Protein AF-A0A1L9VE41-F1 (afdb_monomer_lite)

Radius of gyration: 23.31 Å; chains: 1; bounding box: 55×77×83 Å

Structure (mmCIF, N/CA/C/O backbone):
data_AF-A0A1L9VE41-F1
#
_entry.id   AF-A0A1L9VE41-F1
#
loop_
_atom_site.group_PDB
_atom_site.id
_atom_site.type_symbol
_atom_site.label_atom_id
_atom_site.label_alt_id
_atom_site.label_comp_id
_atom_site.label_asym_id
_atom_site.label_entity_id
_atom_site.label_seq_id
_atom_site.pdbx_PDB_ins_code
_atom_site.Cartn_x
_atom_site.Cartn_y
_atom_site.Cartn_z
_atom_site.occupancy
_atom_site.B_iso_or_equiv
_atom_site.auth_seq_id
_atom_site.auth_comp_id
_atom_site.auth_asym_id
_atom_site.auth_atom_id
_atom_site.pdbx_PDB_model_num
ATOM 1 N N . MET A 1 1 ? 32.960 -45.011 -57.187 1.00 37.66 1 MET A N 1
ATOM 2 C CA . MET A 1 1 ? 31.495 -44.805 -57.140 1.00 37.66 1 MET A CA 1
ATOM 3 C C . MET A 1 1 ? 30.976 -45.641 -55.976 1.00 37.66 1 MET A C 1
ATOM 5 O O . MET A 1 1 ? 30.863 -46.843 -56.120 1.00 37.66 1 MET A O 1
ATOM 9 N N . ALA A 1 2 ? 31.107 -45.149 -54.744 1.00 34.44 2 ALA A N 1
ATOM 10 C CA . ALA A 1 2 ? 30.144 -44.290 -54.039 1.00 34.44 2 ALA A CA 1
ATOM 11 C C . ALA A 1 2 ? 28.906 -45.083 -53.570 1.00 34.44 2 ALA A C 1
ATOM 13 O O . ALA A 1 2 ? 27.860 -45.054 -54.208 1.00 34.44 2 ALA A O 1
ATOM 14 N N . SER A 1 3 ? 29.069 -45.786 -52.445 1.00 27.97 3 SER A N 1
ATOM 15 C CA . SER A 1 3 ? 27.982 -46.338 -51.633 1.00 27.97 3 SER A CA 1
ATOM 16 C C . SER A 1 3 ? 27.599 -45.293 -50.587 1.00 27.97 3 SER A C 1
ATOM 18 O O . SER A 1 3 ? 28.416 -44.956 -49.733 1.00 27.97 3 SER A O 1
ATOM 20 N N . VAL A 1 4 ? 26.380 -44.763 -50.662 1.00 33.62 4 VAL A N 1
ATOM 21 C CA . VAL A 1 4 ? 25.829 -43.849 -49.655 1.00 33.62 4 VAL A CA 1
ATOM 22 C C . VAL A 1 4 ? 24.926 -44.663 -48.731 1.00 33.62 4 VAL A C 1
ATOM 24 O O . VAL A 1 4 ? 23.799 -44.996 -49.084 1.00 33.62 4 VAL A O 1
ATOM 27 N N . GLN A 1 5 ? 25.443 -45.002 -47.550 1.00 33.53 5 GLN A N 1
ATOM 28 C CA . GLN A 1 5 ? 24.644 -45.438 -46.406 1.00 33.53 5 GLN A CA 1
ATOM 29 C C . GLN A 1 5 ? 24.043 -44.191 -45.744 1.00 33.53 5 GLN A C 1
ATOM 31 O O . GLN A 1 5 ? 24.776 -43.293 -45.336 1.00 33.53 5 GLN A O 1
ATOM 36 N N . HIS A 1 6 ? 22.713 -44.118 -45.664 1.00 30.64 6 HIS A N 1
ATOM 37 C CA . HIS A 1 6 ? 22.022 -43.127 -44.839 1.00 30.64 6 HIS A CA 1
ATOM 38 C C . HIS A 1 6 ? 22.097 -43.558 -43.373 1.00 30.64 6 HIS A C 1
ATOM 40 O O . HIS A 1 6 ? 21.535 -44.583 -42.987 1.00 30.64 6 HIS A O 1
ATOM 46 N N . ALA A 1 7 ? 22.826 -42.775 -42.580 1.00 31.31 7 ALA A N 1
ATOM 47 C CA . ALA A 1 7 ? 22.864 -42.877 -41.132 1.00 31.31 7 ALA A CA 1
ATOM 48 C C . ALA A 1 7 ? 21.585 -42.281 -40.524 1.00 31.31 7 ALA A C 1
ATOM 50 O O . ALA A 1 7 ? 21.065 -41.267 -40.990 1.00 31.31 7 ALA A O 1
ATOM 51 N N . ALA A 1 8 ? 21.090 -42.950 -39.486 1.00 31.05 8 ALA A N 1
ATOM 52 C CA . ALA A 1 8 ? 19.934 -42.570 -38.695 1.00 31.05 8 ALA A CA 1
ATOM 53 C C . ALA A 1 8 ? 20.170 -41.244 -37.955 1.00 31.05 8 ALA A C 1
ATOM 55 O O . ALA A 1 8 ? 21.148 -41.118 -37.223 1.00 31.05 8 ALA A O 1
ATOM 56 N N . ASN A 1 9 ? 19.234 -40.301 -38.084 1.00 28.44 9 ASN A N 1
ATOM 57 C CA . ASN A 1 9 ? 19.101 -39.195 -37.143 1.00 28.44 9 ASN A CA 1
ATOM 58 C C . ASN A 1 9 ? 18.005 -39.544 -36.138 1.00 28.44 9 ASN A C 1
ATOM 60 O O . ASN A 1 9 ? 16.815 -39.509 -36.445 1.00 28.44 9 ASN A O 1
ATOM 64 N N . VAL A 1 10 ? 18.449 -39.897 -34.935 1.00 35.38 10 VAL A N 1
ATOM 65 C CA . VAL A 1 10 ? 17.663 -39.798 -33.709 1.00 35.38 10 VAL A CA 1
ATOM 66 C C . VAL A 1 10 ? 17.569 -38.311 -33.378 1.00 35.38 10 VAL A C 1
ATOM 68 O O . VAL A 1 10 ? 18.588 -37.665 -33.146 1.00 35.38 10 VAL A O 1
ATOM 71 N N . THR A 1 11 ? 16.362 -37.761 -33.374 1.00 33.56 11 THR A N 1
ATOM 72 C CA . THR A 1 11 ? 16.075 -36.489 -32.706 1.00 33.56 11 THR A CA 1
ATOM 73 C C . THR A 1 11 ? 15.013 -36.762 -31.662 1.00 33.56 11 THR A C 1
ATOM 75 O O . THR A 1 11 ? 13.852 -37.005 -31.997 1.00 33.56 11 THR A O 1
ATOM 78 N N . ASP A 1 12 ? 15.474 -36.782 -30.413 1.00 30.12 12 ASP A N 1
ATOM 79 C CA . ASP A 1 12 ? 14.673 -36.822 -29.201 1.00 30.12 12 ASP A CA 1
ATOM 80 C C . ASP A 1 12 ? 13.594 -35.740 -29.215 1.00 30.12 12 ASP A C 1
ATOM 82 O O . ASP A 1 12 ? 13.804 -34.599 -29.637 1.00 30.12 12 ASP A O 1
ATOM 86 N N . GLY A 1 13 ? 12.415 -36.141 -28.752 1.00 36.31 13 GLY A N 1
ATOM 87 C CA . GLY A 1 13 ? 11.259 -35.279 -28.631 1.00 36.31 13 GLY A CA 1
ATOM 88 C C . GLY A 1 13 ? 11.414 -34.273 -27.497 1.00 36.31 13 GLY A C 1
ATOM 89 O O . GLY A 1 13 ? 11.656 -34.637 -26.352 1.00 36.31 13 GLY A O 1
ATOM 90 N N . PHE A 1 14 ? 11.125 -33.016 -27.810 1.00 30.78 14 PHE A N 1
ATOM 91 C CA . PHE A 1 14 ? 10.591 -32.062 -26.849 1.00 30.78 14 PHE A CA 1
ATOM 92 C C . PHE A 1 14 ? 9.315 -31.475 -27.446 1.00 30.78 14 PHE A C 1
ATOM 94 O O . PHE A 1 14 ? 9.319 -30.420 -28.073 1.00 30.78 14 PHE A O 1
ATOM 101 N N . TYR A 1 15 ? 8.202 -32.189 -27.269 1.00 29.36 15 TYR A N 1
ATOM 102 C CA . TYR A 1 15 ? 6.891 -31.555 -27.330 1.00 29.36 15 TYR A CA 1
ATOM 103 C C . TYR A 1 15 ? 6.788 -30.635 -26.107 1.00 29.36 15 TYR A C 1
ATOM 105 O O . TYR A 1 15 ? 6.463 -31.084 -25.010 1.00 29.36 15 TYR A O 1
ATOM 113 N N . GLN A 1 16 ? 7.108 -29.351 -26.275 1.00 36.16 16 GLN A N 1
ATOM 114 C CA . GLN A 1 16 ? 6.667 -28.326 -25.335 1.00 36.16 16 GLN A CA 1
ATOM 115 C C . GLN A 1 16 ? 5.150 -28.213 -25.472 1.00 36.16 16 GLN A C 1
ATOM 117 O O . GLN A 1 16 ? 4.635 -27.727 -26.479 1.00 36.16 16 GLN A O 1
ATOM 122 N N . ALA A 1 17 ? 4.429 -28.714 -24.471 1.00 30.02 17 ALA A N 1
ATOM 123 C CA . ALA A 1 17 ? 3.019 -28.403 -24.323 1.00 30.02 17 ALA A CA 1
ATOM 124 C C . ALA A 1 17 ? 2.875 -26.879 -24.145 1.00 30.02 17 ALA A C 1
ATOM 126 O O . ALA A 1 17 ? 3.648 -26.287 -23.386 1.00 30.02 17 ALA A O 1
ATOM 127 N N . PRO A 1 18 ? 1.918 -26.225 -24.821 1.00 33.28 18 PRO A N 1
ATOM 128 C CA . PRO A 1 18 ? 1.647 -24.820 -24.573 1.00 33.28 18 PRO A CA 1
ATOM 129 C C . PRO A 1 18 ? 1.144 -24.679 -23.133 1.00 33.28 18 PRO A C 1
ATOM 131 O O . PRO A 1 18 ? 0.139 -25.287 -22.760 1.00 33.28 18 PRO A O 1
ATOM 134 N N . ILE A 1 19 ? 1.845 -23.887 -22.319 1.00 43.69 19 ILE A N 1
ATOM 135 C CA . ILE A 1 19 ? 1.382 -23.481 -20.989 1.00 43.69 19 ILE A CA 1
ATOM 136 C C . ILE A 1 19 ? 0.250 -22.467 -21.202 1.00 43.69 19 ILE A C 1
ATOM 138 O O . ILE A 1 19 ? 0.439 -21.266 -21.077 1.00 43.69 19 ILE A O 1
ATOM 142 N N . ASN A 1 20 ? -0.933 -22.955 -21.565 1.00 37.28 20 ASN A N 1
ATOM 143 C CA . ASN A 1 20 ? -2.181 -22.212 -21.421 1.00 37.28 20 ASN A CA 1
ATOM 144 C C . ASN A 1 20 ? -2.817 -22.624 -20.090 1.00 37.28 20 ASN A C 1
ATOM 146 O O . ASN A 1 20 ? -3.895 -23.214 -20.054 1.00 37.28 20 ASN A O 1
ATOM 150 N N . ALA A 1 21 ? -2.124 -22.343 -18.986 1.00 45.88 21 ALA A N 1
ATOM 151 C CA . ALA A 1 21 ? -2.810 -22.164 -17.717 1.00 45.88 21 ALA A CA 1
ATOM 152 C C . ALA A 1 21 ? -3.466 -20.783 -17.804 1.00 45.88 21 ALA A C 1
ATOM 154 O O . ALA A 1 21 ? -2.767 -19.780 -17.944 1.00 45.88 21 ALA A O 1
ATOM 155 N N . SER A 1 22 ? -4.797 -20.716 -17.814 1.00 43.97 22 SER A N 1
ATOM 156 C CA . SER A 1 22 ? -5.488 -19.440 -17.650 1.00 43.97 22 SER A CA 1
ATOM 157 C C . SER A 1 22 ? -5.078 -18.879 -16.290 1.00 43.97 22 SER A C 1
ATOM 159 O O . SER A 1 22 ? -5.523 -19.393 -15.266 1.00 43.97 22 SER A O 1
ATOM 161 N N . VAL A 1 23 ? -4.186 -17.890 -16.278 1.00 57.47 23 VAL A N 1
ATOM 162 C CA . VAL A 1 23 ? -3.751 -17.222 -15.050 1.00 57.47 23 VAL A CA 1
ATOM 163 C C . VAL A 1 23 ? -5.000 -16.644 -14.390 1.00 57.47 23 VAL A C 1
ATOM 165 O O . VAL A 1 23 ? -5.717 -15.857 -15.013 1.00 57.47 23 VAL A O 1
ATOM 168 N N . LYS A 1 24 ? -5.311 -17.078 -13.162 1.00 69.38 24 LYS A N 1
ATOM 169 C CA . LYS A 1 24 ? -6.420 -16.515 -12.390 1.00 69.38 24 LYS A CA 1
ATOM 170 C C . LYS A 1 24 ? -6.171 -15.015 -12.242 1.00 69.38 24 LYS A C 1
ATOM 172 O O . LYS A 1 24 ? -5.109 -14.613 -11.771 1.00 69.38 24 LYS A O 1
ATOM 177 N N . GLN A 1 25 ? -7.150 -14.193 -12.618 1.00 84.88 25 GLN A N 1
ATOM 178 C CA . GLN A 1 25 ? -7.078 -12.766 -12.329 1.00 84.88 25 GLN A CA 1
ATOM 179 C C . GLN A 1 25 ? -7.184 -12.579 -10.814 1.00 84.88 25 GLN A C 1
ATOM 181 O O . GLN A 1 25 ? -8.236 -12.817 -10.219 1.00 84.88 25 GLN A O 1
ATOM 186 N N . VAL A 1 26 ? -6.068 -12.210 -10.195 1.00 93.00 26 VAL A N 1
ATOM 187 C CA . VAL A 1 26 ? -5.959 -12.021 -8.750 1.00 93.00 26 VAL A CA 1
ATOM 188 C C . VAL A 1 26 ? -6.734 -10.771 -8.356 1.00 93.00 26 VAL A C 1
ATOM 190 O O . VAL A 1 26 ? -6.557 -9.717 -8.952 1.00 93.00 26 VAL A O 1
ATOM 193 N N . GLN A 1 27 ? -7.578 -10.870 -7.335 1.00 95.31 27 GLN A N 1
ATOM 194 C CA . GLN A 1 27 ? -8.271 -9.723 -6.753 1.00 95.31 27 GLN A CA 1
ATOM 195 C C . GLN A 1 27 ? -7.676 -9.396 -5.386 1.00 95.31 27 GLN A C 1
ATOM 197 O O . GLN A 1 27 ? -7.134 -10.272 -4.712 1.00 95.31 27 GLN A O 1
ATOM 202 N N . ILE A 1 28 ? -7.830 -8.156 -4.911 1.00 97.19 28 ILE A N 1
ATOM 203 C CA . ILE A 1 28 ? -7.330 -7.777 -3.578 1.00 97.19 28 ILE A CA 1
ATOM 204 C C . ILE A 1 28 ? -7.877 -8.691 -2.475 1.00 97.19 28 ILE A C 1
ATOM 206 O O . ILE A 1 28 ? -7.139 -9.053 -1.561 1.00 97.19 28 ILE A O 1
ATOM 210 N N . SER A 1 29 ? -9.135 -9.126 -2.570 1.00 96.00 29 SER A N 1
ATOM 211 C CA . SER A 1 29 ? -9.723 -10.058 -1.602 1.00 96.00 29 SER A CA 1
ATOM 212 C C . SER A 1 29 ? -8.958 -11.381 -1.496 1.00 96.00 29 SER A C 1
ATOM 214 O O . SER A 1 29 ? -8.892 -11.949 -0.408 1.00 96.00 29 SER A O 1
ATOM 216 N N . ASP A 1 30 ? -8.339 -11.854 -2.585 1.00 95.38 30 ASP A N 1
ATOM 217 C CA . ASP A 1 30 ? -7.495 -13.056 -2.563 1.00 95.38 30 ASP A CA 1
ATOM 218 C C . ASP A 1 30 ? -6.176 -12.824 -1.797 1.00 95.38 30 ASP A C 1
ATOM 220 O O . ASP A 1 30 ? -5.561 -13.766 -1.288 1.00 95.38 30 ASP A O 1
ATOM 224 N N . LEU A 1 31 ? -5.740 -11.563 -1.700 1.00 97.75 31 LEU A N 1
ATOM 225 C CA . LEU A 1 31 ? -4.477 -11.151 -1.087 1.00 97.75 31 LEU A CA 1
ATOM 226 C C . LEU A 1 31 ? -4.588 -10.865 0.409 1.00 97.75 31 LEU A C 1
ATOM 228 O O . LEU A 1 31 ? -3.563 -10.777 1.081 1.00 97.75 31 LEU A O 1
ATOM 232 N N . LEU A 1 32 ? -5.807 -10.747 0.942 1.00 97.81 32 LEU A N 1
ATOM 233 C CA . LEU A 1 32 ? -6.042 -10.498 2.368 1.00 97.81 32 LEU A CA 1
ATOM 234 C C . LEU A 1 32 ? -5.766 -11.726 3.243 1.00 97.81 32 LEU A C 1
ATOM 236 O O . LEU A 1 32 ? -5.575 -11.581 4.447 1.00 97.81 32 LEU A O 1
ATOM 240 N N . ALA A 1 33 ? -5.734 -12.926 2.655 1.00 96.56 33 ALA A N 1
ATOM 241 C CA . ALA A 1 33 ? -5.414 -14.161 3.363 1.00 96.56 33 ALA A CA 1
ATOM 242 C C . ALA A 1 33 ? -3.898 -14.301 3.589 1.00 96.56 33 ALA A C 1
ATOM 244 O O . ALA A 1 33 ? -3.220 -15.108 2.938 1.00 96.56 33 ALA A O 1
ATOM 245 N N . LEU A 1 34 ? -3.346 -13.479 4.485 1.00 95.81 34 LEU A N 1
ATOM 246 C CA . LEU A 1 34 ? -1.913 -13.463 4.760 1.00 95.81 34 LEU A CA 1
ATOM 247 C C . LEU A 1 34 ? -1.474 -14.809 5.339 1.00 95.81 34 LEU A C 1
ATOM 249 O O . LEU A 1 34 ? -2.147 -15.408 6.177 1.00 95.81 34 LEU A O 1
ATOM 253 N N . ARG A 1 35 ? -0.334 -15.318 4.852 1.00 90.00 35 ARG A N 1
ATOM 254 C CA . ARG A 1 35 ? 0.179 -16.661 5.192 1.00 90.00 35 ARG A CA 1
ATOM 255 C C . ARG A 1 35 ? -0.836 -17.794 4.941 1.00 90.00 35 ARG A C 1
ATOM 257 O O . ARG A 1 35 ? -0.745 -18.848 5.560 1.00 90.00 35 ARG A O 1
ATOM 264 N N . GLY A 1 36 ? -1.801 -17.584 4.039 1.00 91.38 36 GLY A N 1
ATOM 265 C CA . GLY A 1 36 ? -2.848 -18.557 3.716 1.00 91.38 36 GLY A CA 1
ATOM 266 C C . GLY A 1 36 ? -4.000 -18.615 4.726 1.00 91.38 36 GLY A C 1
ATOM 267 O O . GLY A 1 36 ? -4.861 -19.484 4.602 1.00 91.38 36 GLY A O 1
ATOM 268 N N . ILE A 1 37 ? -4.049 -17.711 5.710 1.00 95.19 37 ILE A N 1
ATOM 269 C CA . ILE A 1 37 ? -5.136 -17.635 6.693 1.00 95.19 37 ILE A CA 1
ATOM 270 C C . ILE A 1 37 ? -6.035 -16.451 6.324 1.00 95.19 37 ILE A C 1
ATOM 272 O O . ILE A 1 37 ? -5.551 -15.328 6.302 1.00 95.19 37 ILE A O 1
ATOM 276 N N . PRO A 1 38 ? -7.329 -16.649 6.022 1.00 95.38 38 PRO A N 1
ATOM 277 C CA . PRO A 1 38 ? -8.210 -15.544 5.655 1.00 95.38 38 PRO A CA 1
ATOM 278 C C . PRO A 1 38 ? -8.513 -14.624 6.851 1.00 95.38 38 PRO A C 1
ATOM 280 O O . PRO A 1 38 ? -8.518 -15.092 8.000 1.00 95.38 38 PRO A O 1
ATOM 283 N N . PRO A 1 39 ? -8.828 -13.335 6.602 1.00 96.06 39 PRO A N 1
ATOM 284 C CA . PRO A 1 39 ? -9.375 -12.465 7.637 1.00 96.06 39 PRO A CA 1
ATOM 285 C C . PRO A 1 39 ? -10.696 -13.041 8.182 1.00 96.06 39 PRO A C 1
ATOM 287 O O . PRO A 1 39 ? -11.349 -13.856 7.518 1.00 96.06 39 PRO A O 1
ATOM 290 N N . PRO A 1 40 ? -11.119 -12.642 9.394 1.00 94.88 40 PRO A N 1
ATOM 291 C CA . PRO A 1 40 ? -12.456 -12.959 9.876 1.00 94.88 40 PRO A CA 1
ATOM 292 C C . PRO A 1 40 ? -13.522 -12.399 8.917 1.00 94.88 40 PRO A C 1
ATOM 294 O O . PRO A 1 40 ? -13.267 -11.416 8.216 1.00 94.88 40 PRO A O 1
ATOM 297 N N . PRO A 1 41 ? -14.721 -13.006 8.876 1.00 93.88 41 PRO A N 1
ATOM 298 C CA . PRO A 1 41 ? -15.826 -12.452 8.104 1.00 93.88 41 PRO A CA 1
ATOM 299 C C . PRO A 1 41 ? -16.167 -11.030 8.587 1.00 93.88 41 PRO A C 1
ATOM 301 O O . PRO A 1 41 ? -15.876 -10.696 9.741 1.00 93.88 41 PRO A O 1
ATOM 304 N N . PRO A 1 42 ? -16.811 -10.203 7.741 1.00 92.81 42 PRO A N 1
ATOM 305 C CA . PRO A 1 42 ? -17.234 -8.860 8.122 1.00 92.81 42 PRO A CA 1
ATOM 306 C C . PRO A 1 42 ? -18.006 -8.865 9.443 1.00 92.81 42 PRO A C 1
ATOM 308 O O . PRO A 1 42 ? -18.940 -9.649 9.634 1.00 92.81 42 PRO A O 1
ATOM 311 N N . HIS A 1 43 ? -17.601 -7.991 10.361 1.00 94.00 43 HIS A N 1
ATOM 312 C CA . HIS A 1 43 ? -18.224 -7.906 11.675 1.00 94.00 43 HIS A CA 1
ATOM 313 C C . HIS A 1 43 ? -19.599 -7.238 11.565 1.00 94.00 43 HIS A C 1
ATOM 315 O O . HIS A 1 43 ? -19.760 -6.306 10.770 1.00 94.00 43 HIS A O 1
ATOM 321 N N . PRO A 1 44 ? -20.599 -7.695 12.341 1.00 93.62 44 PRO A N 1
ATOM 322 C CA . PRO A 1 44 ? -21.932 -7.116 12.300 1.00 93.62 44 PRO A CA 1
ATOM 323 C C . PRO A 1 44 ? -21.904 -5.664 12.784 1.00 93.62 44 PRO A C 1
ATOM 325 O O . PRO A 1 44 ? -21.283 -5.344 13.797 1.00 93.62 44 PRO A O 1
ATOM 328 N N . VAL A 1 45 ? -22.630 -4.792 12.086 1.00 95.88 45 VAL A N 1
ATOM 329 C CA . VAL A 1 45 ? -22.801 -3.395 12.495 1.00 95.88 45 VAL A CA 1
ATOM 330 C C . VAL A 1 45 ? -23.725 -3.339 13.710 1.00 95.88 45 VAL A C 1
ATOM 332 O O . VAL A 1 45 ? -24.943 -3.483 13.596 1.00 95.88 45 VAL A O 1
ATOM 335 N N . THR A 1 46 ? -23.139 -3.130 14.886 1.00 93.19 46 THR A N 1
ATOM 336 C CA . THR A 1 46 ? -23.855 -2.968 16.156 1.00 93.19 46 THR A CA 1
ATOM 337 C C . THR A 1 46 ? -23.493 -1.646 16.823 1.00 93.19 46 THR A C 1
ATOM 339 O O . THR A 1 46 ? -22.561 -0.957 16.413 1.00 93.19 46 THR A O 1
ATOM 342 N N . ALA A 1 47 ? -24.224 -1.284 17.881 1.00 93.50 47 ALA A N 1
ATOM 343 C CA . ALA A 1 47 ? -23.828 -0.165 18.726 1.00 93.50 47 ALA A CA 1
ATOM 344 C C . ALA A 1 47 ? -22.417 -0.404 19.287 1.00 93.50 47 ALA A C 1
ATOM 346 O O . ALA A 1 47 ? -22.105 -1.507 19.742 1.00 93.50 47 ALA A O 1
ATOM 347 N N . LEU A 1 48 ? -21.575 0.628 19.237 1.00 95.44 48 LEU A N 1
ATOM 348 C CA . LEU A 1 48 ? -20.216 0.552 19.760 1.00 95.44 48 LEU A CA 1
ATOM 349 C C . LEU A 1 48 ? -20.245 0.504 21.297 1.00 95.44 48 LEU A C 1
ATOM 351 O O . LEU A 1 48 ? -21.078 1.180 21.911 1.00 95.44 48 LEU A O 1
ATOM 355 N N . PRO A 1 49 ? -19.334 -0.252 21.932 1.00 94.88 49 PRO A N 1
ATOM 356 C CA . PRO A 1 49 ? -19.133 -0.186 23.373 1.00 94.88 49 PRO A CA 1
ATOM 357 C C . PRO A 1 49 ? -18.821 1.247 23.854 1.00 94.88 49 PRO A C 1
ATOM 359 O O . PRO A 1 49 ? -18.268 2.046 23.092 1.00 94.88 49 PRO A O 1
ATOM 362 N N . PRO A 1 50 ? -19.123 1.591 25.120 1.00 95.69 50 PRO A N 1
ATOM 363 C CA . PRO A 1 50 ? -18.752 2.888 25.688 1.00 95.69 50 PRO A CA 1
ATOM 364 C C . PRO A 1 50 ? -17.242 3.154 25.568 1.00 95.69 50 PRO A C 1
ATOM 366 O O . PRO A 1 50 ? -16.446 2.272 25.872 1.00 95.69 50 PRO A O 1
ATOM 369 N N . GLY A 1 51 ? -16.849 4.355 25.133 1.00 96.00 51 GLY A N 1
ATOM 370 C CA . GLY A 1 51 ? -15.440 4.748 24.955 1.00 96.00 51 GLY A CA 1
ATOM 371 C C . GLY A 1 51 ? -14.774 4.239 23.668 1.00 96.00 51 GLY A C 1
ATOM 372 O O . GLY A 1 51 ? -13.692 4.695 23.302 1.00 96.00 51 GLY A O 1
ATOM 373 N N . ARG A 1 52 ? -15.417 3.314 22.939 1.00 97.19 52 ARG A N 1
ATOM 374 C CA . ARG A 1 52 ? -14.831 2.714 21.733 1.00 97.19 52 ARG A CA 1
ATOM 375 C C . ARG A 1 52 ? -14.706 3.712 20.583 1.00 97.19 52 ARG A C 1
ATOM 377 O O . ARG A 1 52 ? -13.808 3.577 19.761 1.00 97.19 52 ARG A O 1
ATOM 384 N N . LEU A 1 53 ? -15.574 4.721 20.515 1.00 97.62 53 LEU A N 1
ATOM 385 C CA . LEU A 1 53 ? -15.477 5.766 19.493 1.00 97.62 53 LEU A CA 1
ATOM 386 C C . LEU A 1 53 ? -14.141 6.513 19.609 1.00 97.62 53 LEU A C 1
ATOM 388 O O . LEU A 1 53 ? -13.429 6.656 18.618 1.00 97.62 53 LEU A O 1
ATOM 392 N N . GLU A 1 54 ? -13.788 6.942 20.819 1.00 98.12 54 GLU A N 1
ATOM 393 C CA . GLU A 1 54 ? -12.548 7.653 21.121 1.00 98.12 54 GLU A CA 1
ATOM 394 C C . GLU A 1 54 ? -11.318 6.773 20.863 1.00 98.12 54 GLU A C 1
ATOM 396 O O . GLU A 1 54 ? -10.335 7.246 20.291 1.00 98.12 54 GLU A O 1
ATOM 401 N N . GLU A 1 55 ? -11.384 5.483 21.210 1.00 98.06 55 GLU A N 1
ATOM 402 C CA . GLU A 1 55 ? -10.323 4.513 20.905 1.00 98.06 55 GLU A CA 1
ATOM 403 C C . GLU A 1 55 ? -10.100 4.365 19.395 1.00 98.06 55 GLU A C 1
ATOM 405 O O . GLU A 1 55 ? -8.959 4.411 18.936 1.00 98.06 55 GLU A O 1
ATOM 410 N N . ILE A 1 56 ? -11.172 4.244 18.603 1.00 98.50 56 ILE A N 1
ATOM 411 C CA . ILE A 1 56 ? -11.068 4.132 17.141 1.00 98.50 56 ILE A CA 1
ATOM 412 C C . ILE A 1 56 ? -10.446 5.401 16.551 1.00 98.50 56 ILE A C 1
ATOM 414 O O . ILE A 1 56 ? -9.541 5.307 15.721 1.00 98.50 56 ILE A O 1
ATOM 418 N N . GLN A 1 57 ? -10.885 6.584 16.994 1.00 98.38 57 GLN A N 1
ATOM 419 C CA . GLN A 1 57 ? -10.298 7.852 16.551 1.00 98.38 57 GLN A CA 1
ATOM 420 C C . GLN A 1 57 ? -8.806 7.923 16.885 1.00 98.38 57 GLN A C 1
ATOM 422 O O . GLN A 1 57 ? -8.003 8.282 16.024 1.00 98.38 57 GLN A O 1
ATOM 427 N N . ALA A 1 58 ? -8.429 7.544 18.109 1.00 98.25 58 ALA A N 1
ATOM 428 C CA . ALA A 1 58 ? -7.042 7.547 18.554 1.00 98.25 58 ALA A CA 1
ATOM 429 C C . ALA A 1 58 ? -6.181 6.579 17.731 1.00 98.25 58 ALA A C 1
ATOM 431 O O . ALA A 1 58 ? -5.130 6.972 17.230 1.00 98.25 58 ALA A O 1
ATOM 432 N N . VAL A 1 59 ? -6.637 5.340 17.534 1.00 98.19 59 VAL A N 1
ATOM 433 C CA . VAL A 1 59 ? -5.924 4.333 16.735 1.00 98.19 59 VAL A CA 1
ATOM 434 C C . VAL A 1 59 ? -5.772 4.795 15.285 1.00 98.19 59 VAL A C 1
ATOM 436 O O . VAL A 1 59 ? -4.670 4.744 14.735 1.00 98.19 59 VAL A O 1
ATOM 439 N N . PHE A 1 60 ? -6.842 5.302 14.669 1.00 98.69 60 PHE A N 1
ATOM 440 C CA . PHE A 1 60 ? -6.791 5.812 13.303 1.00 98.69 60 PHE A CA 1
ATOM 441 C C . PHE A 1 60 ? -5.806 6.982 13.165 1.00 98.69 60 PHE A C 1
ATOM 443 O O . PHE A 1 60 ? -4.888 6.901 12.351 1.00 98.69 60 PHE A O 1
ATOM 450 N N . LEU A 1 61 ? -5.947 8.035 13.976 1.00 98.38 61 LEU A N 1
ATOM 451 C CA . LEU A 1 61 ? -5.140 9.256 13.857 1.00 98.38 61 LEU A CA 1
ATOM 452 C C . LEU A 1 61 ? -3.679 9.066 14.276 1.00 98.38 61 LEU A C 1
ATOM 454 O O . LEU A 1 61 ? -2.801 9.709 13.705 1.00 98.38 61 LEU A O 1
ATOM 458 N N . ALA A 1 62 ? -3.407 8.216 15.268 1.00 97.88 62 ALA A N 1
ATOM 459 C CA . ALA A 1 62 ? -2.053 8.021 15.785 1.00 97.88 62 ALA A CA 1
ATOM 460 C C . ALA A 1 62 ? -1.269 6.938 15.032 1.00 97.88 62 ALA A C 1
ATOM 462 O O . ALA A 1 62 ? -0.043 7.011 14.977 1.00 97.88 62 ALA A O 1
ATOM 463 N N . THR A 1 63 ? -1.954 5.937 14.468 1.00 97.12 63 THR A N 1
ATOM 464 C CA . THR A 1 63 ? -1.297 4.752 13.891 1.00 97.12 63 THR A CA 1
ATOM 465 C C . THR A 1 63 ? -1.496 4.658 12.388 1.00 97.12 63 THR A C 1
ATOM 467 O O . THR A 1 63 ? -0.518 4.638 11.641 1.00 97.12 63 THR A O 1
ATOM 470 N N . TYR A 1 64 ? -2.746 4.592 11.924 1.00 98.56 64 TYR A N 1
ATOM 471 C CA . TYR A 1 64 ? -3.018 4.235 10.532 1.00 98.56 64 TYR A CA 1
ATOM 472 C C . TYR A 1 64 ? -2.930 5.424 9.582 1.00 98.56 64 TYR A C 1
ATOM 474 O O . TYR A 1 64 ? -2.209 5.329 8.595 1.00 98.56 64 TYR A O 1
ATOM 482 N N . ALA A 1 65 ? -3.585 6.547 9.875 1.00 98.62 65 ALA A N 1
ATOM 483 C CA . ALA A 1 65 ? -3.585 7.708 8.987 1.00 98.62 65 ALA A CA 1
ATOM 484 C C . ALA A 1 65 ? -2.162 8.209 8.662 1.00 98.62 65 ALA A C 1
ATOM 486 O O . ALA A 1 65 ? -1.848 8.302 7.477 1.00 98.62 65 ALA A O 1
ATOM 487 N N . PRO A 1 66 ? -1.249 8.407 9.641 1.00 98.56 66 PRO A N 1
ATOM 488 C CA . PRO A 1 66 ? 0.112 8.860 9.342 1.00 98.56 66 PRO A CA 1
ATOM 489 C C . PRO A 1 66 ? 0.942 7.827 8.572 1.00 98.56 66 PRO A C 1
ATOM 491 O O . PRO A 1 66 ? 1.806 8.181 7.770 1.00 98.56 66 PRO A O 1
ATOM 494 N N . ALA A 1 67 ? 0.709 6.535 8.822 1.00 98.44 67 ALA A N 1
ATOM 495 C CA . ALA A 1 67 ? 1.399 5.464 8.115 1.00 98.44 67 ALA A CA 1
ATOM 496 C C . ALA A 1 67 ? 0.925 5.349 6.660 1.00 98.44 67 ALA A C 1
ATOM 498 O O . ALA A 1 67 ? 1.757 5.183 5.770 1.00 98.44 67 ALA A O 1
ATOM 499 N N . ILE A 1 68 ? -0.382 5.483 6.414 1.00 98.75 68 ILE A N 1
ATOM 500 C CA . ILE A 1 68 ? -0.963 5.512 5.067 1.00 98.75 68 ILE A CA 1
ATOM 501 C C . ILE A 1 68 ? -0.452 6.743 4.315 1.00 98.75 68 ILE A C 1
ATOM 503 O O . ILE A 1 68 ? 0.050 6.601 3.203 1.00 98.75 68 ILE A O 1
ATOM 507 N N . ASP A 1 69 ? -0.495 7.921 4.935 1.00 98.44 69 ASP A N 1
ATOM 508 C CA . ASP A 1 69 ? -0.009 9.170 4.346 1.00 98.44 69 ASP A CA 1
ATOM 509 C C . ASP A 1 69 ? 1.469 9.079 3.948 1.00 98.44 69 ASP A C 1
ATOM 511 O O . ASP A 1 69 ? 1.849 9.431 2.830 1.00 98.44 69 ASP A O 1
ATOM 515 N N . ARG A 1 70 ? 2.315 8.503 4.813 1.00 97.56 70 ARG A N 1
ATOM 516 C CA . ARG A 1 70 ? 3.727 8.255 4.487 1.00 97.56 70 ARG A CA 1
ATOM 517 C C . ARG A 1 70 ? 3.904 7.218 3.377 1.00 97.56 70 ARG A C 1
ATOM 519 O O . ARG A 1 70 ? 4.862 7.318 2.615 1.00 97.56 70 ARG A O 1
ATOM 526 N N . PHE A 1 71 ? 3.052 6.196 3.308 1.00 98.38 71 PHE A N 1
ATOM 527 C CA . PHE A 1 71 ? 3.153 5.145 2.291 1.00 98.38 71 PHE A CA 1
ATOM 528 C C . PHE A 1 71 ? 2.735 5.652 0.908 1.00 98.38 71 PHE A C 1
ATOM 530 O O . PHE A 1 71 ? 3.434 5.418 -0.073 1.00 98.38 71 PHE A O 1
ATOM 537 N N . PHE A 1 72 ? 1.631 6.395 0.842 1.00 97.81 72 PHE A N 1
ATOM 538 C CA . PHE A 1 72 ? 1.076 6.956 -0.391 1.00 97.81 72 PHE A CA 1
ATOM 539 C C . PHE A 1 72 ? 1.572 8.373 -0.697 1.00 97.81 72 PHE A C 1
ATOM 541 O O . PHE A 1 72 ? 1.138 8.963 -1.682 1.00 97.81 72 PHE A O 1
ATOM 548 N N . GLU A 1 73 ? 2.468 8.927 0.121 1.00 96.69 73 GLU A N 1
ATOM 549 C CA . GLU A 1 73 ? 3.070 10.264 -0.003 1.00 96.69 73 GLU A CA 1
ATOM 550 C C . GLU A 1 73 ? 2.051 11.406 -0.163 1.00 96.69 73 GLU A C 1
ATOM 552 O O . GLU A 1 73 ? 2.240 12.332 -0.955 1.00 96.69 73 GLU A O 1
ATOM 557 N N . THR A 1 74 ? 0.942 11.318 0.561 1.00 95.12 74 THR A N 1
ATOM 558 C CA . THR A 1 74 ? -0.179 12.271 0.559 1.00 95.12 74 THR A CA 1
ATOM 559 C C . THR A 1 74 ? -0.504 12.643 2.006 1.00 95.12 74 THR A C 1
ATOM 561 O O . THR A 1 74 ? -0.258 11.813 2.865 1.00 95.12 74 THR A O 1
ATOM 564 N N . PRO A 1 75 ? -1.015 13.845 2.316 1.00 96.12 75 PRO A N 1
ATOM 565 C CA . PRO A 1 75 ? -1.494 14.195 3.660 1.00 96.12 75 PRO A CA 1
ATOM 566 C C . PRO A 1 75 ? -3.001 13.929 3.866 1.00 96.12 75 PRO A C 1
ATOM 568 O O . PRO A 1 75 ? -3.585 14.315 4.882 1.00 96.12 75 PRO A O 1
ATOM 571 N N . TRP A 1 76 ? -3.682 13.350 2.869 1.00 97.12 76 TRP A N 1
ATOM 572 C CA . TRP A 1 76 ? -5.145 13.311 2.838 1.00 97.12 76 TRP A CA 1
ATOM 573 C C . TRP A 1 76 ? -5.768 12.529 4.003 1.00 97.12 76 TRP A C 1
ATOM 575 O O . TRP A 1 76 ? -6.831 12.913 4.503 1.00 97.12 76 TRP A O 1
ATOM 585 N N . PHE A 1 77 ? -5.140 11.441 4.458 1.00 98.44 77 PHE A N 1
ATOM 586 C CA . PHE A 1 77 ? -5.742 10.584 5.473 1.00 98.44 77 PHE A CA 1
ATOM 587 C C . PHE A 1 77 ? -5.712 11.232 6.856 1.00 98.44 77 PHE A C 1
ATOM 589 O O . PHE A 1 77 ? -6.718 11.175 7.568 1.00 98.44 77 PHE A O 1
ATOM 596 N N . GLN A 1 78 ? -4.612 11.889 7.231 1.00 97.94 78 GLN A N 1
ATOM 597 C CA . GLN A 1 78 ? -4.539 12.620 8.494 1.00 97.94 78 GLN A CA 1
ATOM 598 C C . GLN A 1 78 ? -5.444 13.854 8.498 1.00 97.94 78 GLN A C 1
ATOM 600 O O . GLN A 1 78 ? -6.070 14.144 9.518 1.00 97.94 78 GLN A O 1
ATOM 605 N N . GLU A 1 79 ? -5.528 14.580 7.382 1.00 96.88 79 GLU A N 1
ATOM 606 C CA . GLU A 1 79 ? -6.241 15.859 7.344 1.00 96.88 79 GLU A CA 1
ATOM 607 C C . GLU A 1 79 ? -7.751 15.717 7.124 1.00 96.88 79 GLU A C 1
ATOM 609 O O . GLU A 1 79 ? -8.529 16.506 7.665 1.00 96.88 79 GLU A O 1
ATOM 614 N N . LYS A 1 80 ? -8.184 14.745 6.310 1.00 96.25 80 LYS A N 1
ATOM 615 C CA . LYS A 1 80 ? -9.546 14.737 5.747 1.00 96.25 80 LYS A CA 1
ATOM 616 C C . LYS A 1 80 ? -10.290 13.413 5.888 1.00 96.25 80 LYS A C 1
ATOM 618 O O . LYS A 1 80 ? -11.513 13.417 5.784 1.00 96.25 80 LYS A O 1
ATOM 623 N N . ALA A 1 81 ? -9.621 12.285 6.141 1.00 97.44 81 ALA A N 1
ATOM 624 C CA . ALA A 1 81 ? -10.298 10.984 6.116 1.00 97.44 81 ALA A CA 1
ATOM 625 C C . ALA A 1 81 ? -11.087 10.642 7.391 1.00 97.44 81 ALA A C 1
ATOM 627 O O . ALA A 1 81 ? -12.022 9.845 7.312 1.00 97.44 81 ALA A O 1
ATOM 628 N N . LEU A 1 82 ? -10.782 11.244 8.550 1.00 98.25 82 LEU A N 1
ATOM 629 C CA . LEU A 1 82 ? -11.439 10.884 9.816 1.00 98.25 82 LEU A CA 1
ATOM 630 C C . LEU A 1 82 ? -12.982 10.961 9.759 1.00 98.25 82 LEU A C 1
ATOM 632 O O . LEU A 1 82 ? -13.621 9.977 10.135 1.00 98.25 82 LEU A O 1
ATOM 636 N N . PRO A 1 83 ? -13.617 12.047 9.266 1.00 97.44 83 PRO A N 1
ATOM 637 C CA . PRO A 1 83 ? -15.075 12.098 9.147 1.00 97.44 83 PRO A CA 1
ATOM 638 C C . PRO A 1 83 ? -15.648 10.976 8.270 1.00 97.44 83 PRO A C 1
ATOM 640 O O . PRO A 1 83 ? -16.743 10.487 8.537 1.00 97.44 83 PRO A O 1
ATOM 643 N N . HIS A 1 84 ? -14.903 10.536 7.252 1.00 97.19 84 HIS A N 1
ATOM 644 C CA . HIS A 1 84 ? -15.308 9.446 6.364 1.00 97.19 84 HIS A CA 1
ATOM 645 C C . HIS A 1 84 ? -15.185 8.072 7.030 1.00 97.19 84 HIS A C 1
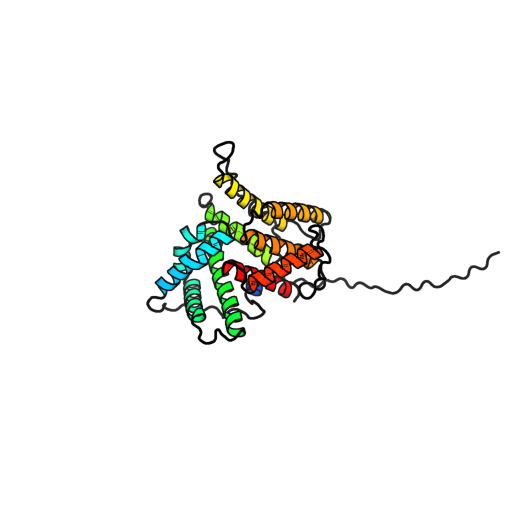ATOM 647 O O . HIS A 1 84 ? -16.051 7.227 6.816 1.00 97.19 84 HIS A O 1
ATOM 653 N N . VAL A 1 85 ? -14.174 7.866 7.883 1.00 97.69 85 VAL A N 1
ATOM 654 C CA . VAL A 1 85 ? -14.086 6.671 8.741 1.00 97.69 85 VAL A CA 1
ATOM 655 C C . VAL A 1 85 ? -15.286 6.631 9.687 1.00 97.69 85 VAL A C 1
ATOM 657 O O . VAL A 1 85 ? -15.997 5.632 9.732 1.00 97.69 85 VAL A O 1
ATOM 660 N N . MET A 1 86 ? -15.567 7.738 10.383 1.00 97.25 86 MET A N 1
ATOM 661 C CA . MET A 1 86 ? -16.661 7.817 11.361 1.00 97.25 86 MET A CA 1
ATOM 662 C C . MET A 1 86 ? -18.049 7.636 10.729 1.00 97.25 86 MET A C 1
ATOM 664 O O . MET A 1 86 ? -18.964 7.137 11.380 1.00 97.25 86 MET A O 1
ATOM 668 N N . ALA A 1 87 ? -18.217 8.031 9.464 1.00 96.50 87 ALA A N 1
ATOM 669 C CA . ALA A 1 87 ? -19.463 7.852 8.723 1.00 96.50 87 ALA A CA 1
ATOM 670 C C . ALA A 1 87 ? -19.645 6.428 8.160 1.00 96.50 87 ALA A C 1
ATOM 672 O O . ALA A 1 87 ? -20.750 6.070 7.751 1.00 96.50 87 ALA A O 1
ATOM 673 N N . ASN A 1 88 ? -18.589 5.609 8.123 1.00 97.19 88 ASN A N 1
ATOM 674 C CA . ASN A 1 88 ? -18.642 4.252 7.592 1.00 97.19 88 ASN A CA 1
ATOM 675 C C . ASN A 1 88 ? -18.894 3.240 8.719 1.00 97.19 88 ASN A C 1
ATOM 677 O O . ASN A 1 88 ? -17.973 2.780 9.390 1.00 97.19 88 ASN A O 1
ATOM 681 N N . ALA A 1 89 ? -20.161 2.866 8.908 1.00 96.94 89 ALA A N 1
ATOM 682 C CA . ALA A 1 89 ? -20.575 1.978 9.995 1.00 96.94 89 ALA A CA 1
ATOM 683 C C . ALA A 1 89 ? -19.914 0.585 9.947 1.00 96.94 89 ALA A C 1
ATOM 685 O O . ALA A 1 89 ? -19.624 0.016 10.999 1.00 96.94 89 ALA A O 1
ATOM 686 N N . GLN A 1 90 ? -19.641 0.058 8.747 1.00 97.62 90 GLN A N 1
ATOM 687 C CA . GLN A 1 90 ? -18.955 -1.226 8.583 1.00 97.62 90 GLN A CA 1
ATOM 688 C C . GLN A 1 90 ? -17.493 -1.122 9.025 1.00 97.62 90 GLN A C 1
ATOM 690 O O . GLN A 1 90 ? -17.030 -1.925 9.831 1.00 97.62 90 GLN A O 1
ATOM 695 N N . LEU A 1 91 ? -16.792 -0.078 8.578 1.00 97.62 91 LEU A N 1
ATOM 696 C CA . LEU A 1 91 ? -15.403 0.161 8.961 1.00 97.62 91 LEU A CA 1
ATOM 697 C C . LEU A 1 91 ? -15.268 0.445 10.466 1.00 97.62 91 LEU A C 1
ATOM 699 O O . LEU A 1 91 ? -14.325 -0.017 11.100 1.00 97.62 91 LEU A O 1
ATOM 703 N N . MET A 1 92 ? -16.238 1.139 11.071 1.00 98.25 92 MET A N 1
ATOM 704 C CA . MET A 1 92 ? -16.298 1.337 12.524 1.00 98.25 92 MET A CA 1
ATOM 705 C C . MET A 1 92 ? -16.451 0.017 13.293 1.00 98.25 92 MET A C 1
ATOM 707 O O . MET A 1 92 ? -15.782 -0.180 14.310 1.00 98.25 92 MET A O 1
ATOM 711 N N . ALA A 1 93 ? -17.300 -0.897 12.814 1.00 98.19 93 ALA A N 1
ATOM 712 C CA . ALA A 1 93 ? -17.451 -2.225 13.410 1.00 98.19 93 ALA A CA 1
ATOM 713 C C . ALA A 1 93 ? -16.154 -3.045 13.299 1.00 98.19 93 ALA A C 1
ATOM 715 O O . ALA A 1 93 ? -15.748 -3.703 14.257 1.00 98.19 93 ALA A O 1
ATOM 716 N N . GLU A 1 94 ? -15.468 -2.956 12.161 1.00 98.19 94 GLU A N 1
ATOM 717 C CA . GLU A 1 94 ? -14.193 -3.635 11.927 1.00 98.19 94 GLU A CA 1
ATOM 718 C C . GLU A 1 94 ? -13.059 -3.076 12.786 1.00 98.19 94 GLU A C 1
ATOM 720 O O . GLU A 1 94 ? -12.350 -3.853 13.419 1.00 98.19 94 GLU A O 1
ATOM 725 N N . TYR A 1 95 ? -12.923 -1.751 12.893 1.00 98.44 95 TYR A N 1
ATOM 726 C CA . TYR A 1 95 ? -11.972 -1.132 13.817 1.00 98.44 95 TYR A CA 1
ATOM 727 C C . TYR A 1 95 ? -12.243 -1.535 15.265 1.00 98.44 95 TYR A C 1
ATOM 729 O O . TYR A 1 95 ? -11.307 -1.839 16.002 1.00 98.44 95 TYR A O 1
ATOM 737 N N . SER A 1 96 ? -13.516 -1.572 15.668 1.00 98.19 96 SER A N 1
ATOM 738 C CA . SER A 1 96 ? -13.896 -2.029 17.000 1.00 98.19 96 SER A CA 1
ATOM 739 C C . SER A 1 96 ? -13.417 -3.457 17.251 1.00 98.19 96 SER A C 1
ATOM 741 O O . SER A 1 96 ? -12.702 -3.707 18.216 1.00 98.19 96 SER A O 1
ATOM 743 N N . ALA A 1 97 ? -13.756 -4.387 16.363 1.00 97.88 97 ALA A N 1
ATOM 744 C CA . ALA A 1 97 ? -13.345 -5.774 16.515 1.00 97.88 97 ALA A CA 1
ATOM 745 C C . ALA A 1 97 ? -11.821 -5.961 16.419 1.00 97.88 97 ALA A C 1
ATOM 747 O O . ALA A 1 97 ? -11.266 -6.823 17.095 1.00 97.88 97 ALA A O 1
ATOM 748 N N . LEU A 1 98 ? -11.126 -5.150 15.616 1.00 98.12 98 LEU A N 1
ATOM 749 C CA . LEU A 1 98 ? -9.668 -5.190 15.517 1.00 98.12 98 LEU A CA 1
ATOM 750 C C . LEU A 1 98 ? -9.005 -4.764 16.834 1.00 98.12 98 LEU A C 1
ATOM 752 O O . LEU A 1 98 ? -8.051 -5.402 17.272 1.00 98.12 98 LEU A O 1
ATOM 756 N N . ILE A 1 99 ? -9.540 -3.734 17.496 1.00 97.50 99 ILE A N 1
ATOM 757 C CA . ILE A 1 99 ? -9.090 -3.321 18.832 1.00 97.50 99 ILE A CA 1
ATOM 758 C C . ILE A 1 99 ? -9.277 -4.461 19.840 1.00 97.50 99 ILE A C 1
ATOM 760 O O . ILE A 1 99 ? -8.376 -4.723 20.635 1.00 97.50 99 ILE A O 1
ATOM 764 N N . ASP A 1 100 ? -10.398 -5.183 19.790 1.00 96.62 100 ASP A N 1
ATOM 765 C CA . ASP A 1 100 ? -10.604 -6.355 20.652 1.00 96.62 100 ASP A CA 1
ATOM 766 C C . ASP A 1 100 ? -9.600 -7.475 20.335 1.00 96.62 100 ASP A C 1
ATOM 768 O O . ASP A 1 100 ? -9.028 -8.067 21.250 1.00 96.62 100 ASP A O 1
ATOM 772 N N . ALA A 1 101 ? -9.313 -7.716 19.053 1.00 96.31 101 ALA A N 1
ATOM 773 C CA . ALA A 1 101 ? -8.360 -8.732 18.612 1.00 96.31 101 ALA A CA 1
ATOM 774 C C . ALA A 1 101 ? -6.910 -8.426 19.036 1.00 96.31 101 ALA A C 1
ATOM 776 O O . ALA A 1 101 ? -6.157 -9.346 19.353 1.00 96.31 101 ALA A O 1
ATOM 777 N N . PHE A 1 102 ? -6.515 -7.150 19.122 1.00 95.81 102 PHE A N 1
ATOM 778 C CA . PHE A 1 102 ? -5.219 -6.763 19.697 1.00 95.81 102 PHE A CA 1
ATOM 779 C C . PHE A 1 102 ? -5.099 -7.055 21.197 1.00 95.81 102 PHE A C 1
ATOM 781 O O . PHE A 1 102 ? -3.988 -7.106 21.719 1.00 95.81 102 PHE A O 1
ATOM 788 N N . ASN A 1 103 ? -6.223 -7.254 21.885 1.00 93.88 103 ASN A N 1
ATOM 789 C CA . ASN A 1 103 ? -6.277 -7.588 23.304 1.00 93.88 103 ASN A CA 1
ATOM 790 C C . ASN A 1 103 ? -6.547 -9.086 23.550 1.00 93.88 103 ASN A C 1
ATOM 792 O O . ASN A 1 103 ? -6.844 -9.475 24.685 1.00 93.88 103 ASN A O 1
ATOM 796 N N . ASP A 1 104 ? -6.459 -9.934 22.515 1.00 93.00 104 ASP A N 1
ATOM 797 C CA . ASP A 1 104 ? -6.624 -11.381 22.666 1.00 93.00 104 ASP A CA 1
ATOM 798 C C . ASP A 1 104 ? -5.559 -11.950 23.621 1.00 93.00 104 ASP A C 1
ATOM 800 O O . ASP A 1 104 ? -4.392 -11.556 23.620 1.00 93.00 104 ASP A O 1
ATOM 804 N N . ARG A 1 105 ? -5.962 -12.897 24.470 1.00 91.06 105 ARG A N 1
ATOM 805 C CA . ARG A 1 105 ? -5.068 -13.522 25.454 1.00 91.06 105 ARG A CA 1
ATOM 806 C C . ARG A 1 105 ? -4.138 -14.562 24.830 1.00 91.06 105 ARG A C 1
ATOM 808 O O . ARG A 1 105 ? -3.147 -14.913 25.454 1.00 91.06 105 ARG A O 1
ATOM 815 N N . ASN A 1 106 ? -4.443 -15.037 23.624 1.00 93.56 106 ASN A N 1
ATOM 816 C CA . ASN A 1 106 ? -3.732 -16.118 22.943 1.00 93.56 106 ASN A CA 1
ATOM 817 C C . ASN A 1 106 ? -2.776 -15.605 21.852 1.00 93.56 106 ASN A C 1
ATOM 819 O O . ASN A 1 106 ? -2.496 -16.322 20.896 1.00 93.56 106 ASN A O 1
ATOM 823 N N . LEU A 1 107 ? -2.258 -14.375 21.967 1.00 92.69 107 LEU A N 1
ATOM 824 C CA . LEU A 1 107 ? -1.298 -13.801 21.003 1.00 92.69 107 LEU A CA 1
ATOM 825 C C . LEU A 1 107 ? 0.063 -14.527 20.959 1.00 92.69 107 LEU A C 1
ATOM 827 O O . LEU A 1 107 ? 0.926 -14.187 20.155 1.00 92.69 107 LEU A O 1
ATOM 831 N N . GLU A 1 108 ? 0.257 -15.533 21.805 1.00 93.19 108 GLU A N 1
ATOM 832 C CA . GLU A 1 108 ? 1.360 -16.494 21.741 1.00 93.19 108 GLU A CA 1
ATOM 833 C C . GLU A 1 108 ? 1.156 -17.599 20.687 1.00 93.19 108 GLU A C 1
ATOM 835 O O . GLU A 1 108 ? 2.137 -18.200 20.250 1.00 93.19 108 GLU A O 1
ATOM 840 N N . ASP A 1 109 ? -0.085 -17.855 20.248 1.00 94.50 109 ASP A N 1
ATOM 841 C CA . ASP A 1 109 ? -0.386 -18.798 19.167 1.00 94.50 109 ASP A CA 1
ATOM 842 C C . ASP A 1 109 ? -0.094 -18.149 17.797 1.00 94.50 109 ASP A C 1
ATOM 844 O O . ASP A 1 109 ? -0.756 -17.174 17.413 1.00 94.50 109 ASP A O 1
ATOM 848 N N . PRO A 1 110 ? 0.841 -18.703 16.999 1.00 92.38 110 PRO A N 1
ATOM 849 C CA . PRO A 1 110 ? 1.161 -18.180 15.672 1.00 92.38 110 PRO A CA 1
ATOM 850 C C . PRO A 1 110 ? -0.040 -18.085 14.719 1.00 92.38 110 PRO A C 1
ATOM 852 O O . PRO A 1 110 ? -0.065 -17.199 13.864 1.00 92.38 110 PRO A O 1
ATOM 855 N N . ASN A 1 111 ? -1.041 -18.963 14.848 1.00 92.81 111 ASN A N 1
ATOM 856 C CA . ASN A 1 111 ? -2.241 -18.924 14.008 1.00 92.81 111 ASN A CA 1
ATOM 857 C C . ASN A 1 111 ? -3.170 -17.768 14.384 1.00 92.81 111 ASN A C 1
ATOM 859 O O . ASN A 1 111 ? -3.798 -17.174 13.504 1.00 92.81 111 ASN A O 1
ATOM 863 N N . VAL A 1 112 ? -3.258 -17.438 15.678 1.00 94.31 112 VAL A N 1
ATOM 864 C CA . VAL A 1 112 ? -4.016 -16.276 16.165 1.00 94.31 11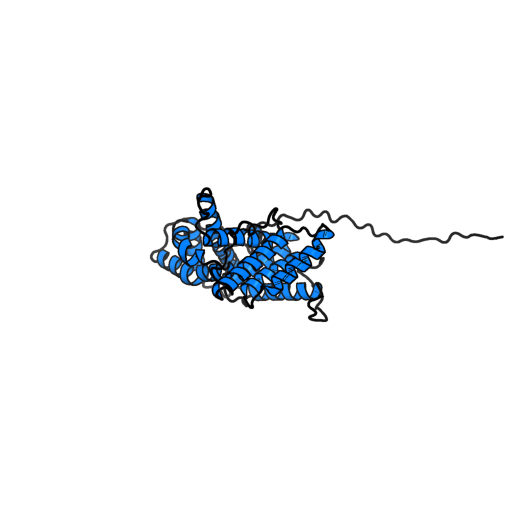2 VAL A CA 1
ATOM 865 C C . VAL A 1 112 ? -3.361 -15.001 15.654 1.00 94.31 112 VAL A C 1
ATOM 867 O O . VAL A 1 112 ? -4.043 -14.160 15.069 1.00 94.31 112 VAL A O 1
ATOM 870 N N . VAL A 1 113 ? -2.031 -14.908 15.761 1.00 94.50 113 VAL A N 1
ATOM 871 C CA . VAL A 1 113 ? -1.268 -13.785 15.205 1.00 94.50 113 VAL A CA 1
ATOM 872 C C . VAL A 1 113 ? -1.493 -13.677 13.698 1.00 94.50 113 VAL A C 1
ATOM 874 O O . VAL A 1 113 ? -1.916 -12.630 13.231 1.00 94.50 113 VAL A O 1
ATOM 877 N N . ALA A 1 114 ? -1.305 -14.746 12.923 1.00 94.12 114 ALA A N 1
ATOM 878 C CA . ALA A 1 114 ? -1.487 -14.696 11.469 1.00 94.12 114 ALA A CA 1
ATOM 879 C C . ALA A 1 114 ? -2.919 -14.300 11.041 1.00 94.12 114 ALA A C 1
ATOM 881 O O . ALA A 1 114 ? -3.103 -13.576 10.057 1.00 94.12 114 ALA A O 1
ATOM 882 N N . ARG A 1 115 ? -3.943 -14.717 11.798 1.00 96.31 115 ARG A N 1
ATOM 883 C CA . ARG A 1 115 ? -5.328 -14.271 11.582 1.00 96.31 115 ARG A CA 1
ATOM 884 C C . ARG A 1 115 ? -5.506 -12.786 11.900 1.00 96.31 115 ARG A C 1
ATOM 886 O O . ARG A 1 115 ? -6.165 -12.092 11.130 1.00 96.31 115 ARG A O 1
ATOM 893 N N . LEU A 1 116 ? -4.917 -12.300 12.994 1.00 97.38 116 LEU A N 1
ATOM 894 C CA . LEU A 1 116 ? -4.908 -10.879 13.351 1.00 97.38 116 LEU A CA 1
ATOM 895 C C . LEU A 1 116 ? -4.225 -10.039 12.265 1.00 97.38 116 LEU A C 1
ATOM 897 O O . LEU A 1 116 ? -4.753 -9.004 11.880 1.00 97.38 116 LEU A O 1
ATOM 901 N N . GLU A 1 117 ? -3.101 -10.500 11.716 1.00 97.25 117 GLU A N 1
ATOM 902 C CA . GLU A 1 117 ? -2.410 -9.812 10.621 1.00 97.25 117 GLU A CA 1
ATOM 903 C C . GLU A 1 117 ? -3.286 -9.711 9.366 1.00 97.25 117 GLU A C 1
ATOM 905 O O . GLU A 1 117 ? -3.355 -8.655 8.740 1.00 97.25 117 GLU A O 1
ATOM 910 N N . SER A 1 118 ? -3.987 -10.790 9.018 1.00 98.44 118 SER A N 1
ATOM 911 C CA . SER A 1 118 ? -4.929 -10.808 7.891 1.00 98.44 118 SER A CA 1
ATOM 912 C C . SER A 1 118 ? -6.116 -9.877 8.131 1.00 98.44 118 SER A C 1
ATOM 914 O O . SER A 1 118 ? -6.533 -9.145 7.233 1.00 98.44 118 SER A O 1
ATOM 916 N N . PHE A 1 119 ? -6.633 -9.852 9.362 1.00 98.50 119 PHE A N 1
ATOM 917 C CA . PHE A 1 119 ? -7.698 -8.932 9.741 1.00 98.50 119 PHE A CA 1
ATOM 918 C C . PHE A 1 119 ? -7.243 -7.473 9.646 1.00 98.50 119 PHE A C 1
ATOM 920 O O . PHE A 1 119 ? -7.907 -6.658 9.009 1.00 98.50 119 PHE A O 1
ATOM 927 N N . GLU A 1 120 ? -6.079 -7.154 10.208 1.00 98.50 120 GLU A N 1
ATOM 928 C CA . GLU A 1 120 ? -5.492 -5.820 10.140 1.00 98.50 120 GLU A CA 1
ATOM 929 C C . GLU A 1 120 ? -5.265 -5.381 8.687 1.00 98.50 120 GLU A C 1
ATOM 931 O O . GLU A 1 120 ? -5.584 -4.247 8.340 1.00 98.50 120 GLU A O 1
ATOM 936 N N . ALA A 1 121 ? -4.789 -6.273 7.811 1.00 98.56 121 ALA A N 1
ATOM 937 C CA . ALA A 1 121 ? -4.651 -5.985 6.383 1.00 98.56 121 ALA A CA 1
ATOM 938 C C . ALA A 1 121 ? -5.993 -5.614 5.731 1.00 98.56 121 ALA A C 1
ATOM 940 O O . ALA A 1 121 ? -6.054 -4.654 4.965 1.00 98.56 121 ALA A O 1
ATOM 941 N N . SER A 1 122 ? -7.071 -6.326 6.078 1.00 98.44 122 SER A N 1
ATOM 942 C CA . SER A 1 122 ? -8.428 -6.030 5.599 1.00 98.44 122 SER A CA 1
ATOM 943 C C . SER A 1 122 ? -8.914 -4.650 6.048 1.00 98.44 122 SER A C 1
ATOM 945 O O . SER A 1 122 ? -9.459 -3.899 5.236 1.00 98.44 122 SER A O 1
ATOM 947 N N . VAL A 1 123 ? -8.694 -4.289 7.318 1.00 98.62 123 VAL A N 1
ATOM 948 C CA . VAL A 1 123 ? -9.077 -2.970 7.852 1.00 98.62 123 VAL A CA 1
ATOM 949 C C . VAL A 1 123 ? -8.243 -1.863 7.211 1.00 98.62 123 VAL A C 1
ATOM 951 O O . VAL A 1 123 ? -8.798 -0.866 6.758 1.00 98.62 123 VAL A O 1
ATOM 954 N N . ILE A 1 124 ? -6.923 -2.049 7.101 1.00 98.69 124 ILE A N 1
ATOM 955 C CA . ILE A 1 124 ? -6.025 -1.093 6.441 1.00 98.69 124 ILE A CA 1
ATOM 956 C C . ILE A 1 124 ? -6.455 -0.865 4.992 1.00 98.69 124 ILE A C 1
ATOM 958 O O . ILE A 1 124 ? -6.599 0.286 4.585 1.00 98.69 124 ILE A O 1
ATOM 962 N N . TRP A 1 125 ? -6.692 -1.931 4.222 1.00 98.56 125 TRP A N 1
ATOM 963 C CA . TRP A 1 125 ? -7.111 -1.795 2.829 1.00 98.56 125 TRP A CA 1
ATOM 964 C C . TRP A 1 125 ? -8.450 -1.062 2.714 1.00 98.56 125 TRP A C 1
ATOM 966 O O . TRP A 1 125 ? -8.563 -0.101 1.952 1.00 98.56 125 TRP A O 1
ATOM 976 N N . SER A 1 126 ? -9.437 -1.443 3.528 1.00 98.19 126 SER A N 1
ATOM 977 C CA . SER A 1 126 ? -10.751 -0.789 3.564 1.00 98.19 126 SER A CA 1
ATOM 978 C C . SER A 1 126 ? -10.633 0.704 3.878 1.00 98.19 126 SER A C 1
ATOM 980 O O . SER A 1 126 ? -11.227 1.526 3.178 1.00 98.19 126 SER A O 1
ATOM 982 N N . THR A 1 127 ? -9.789 1.077 4.844 1.00 98.56 127 THR A N 1
ATOM 983 C CA . THR A 1 127 ? -9.481 2.476 5.167 1.00 98.56 127 THR A CA 1
ATOM 984 C C . THR A 1 127 ? -8.828 3.209 3.999 1.00 98.56 127 THR A C 1
ATOM 986 O O . THR A 1 127 ? -9.256 4.314 3.667 1.00 98.56 127 THR A O 1
ATOM 989 N N . ILE A 1 128 ? -7.830 2.611 3.338 1.00 98.56 128 ILE A N 1
ATOM 990 C CA . ILE A 1 128 ? -7.160 3.220 2.179 1.00 98.56 128 ILE A CA 1
ATOM 991 C C . ILE A 1 128 ? -8.174 3.492 1.058 1.00 98.56 128 ILE A C 1
ATOM 993 O O . ILE A 1 128 ? -8.170 4.577 0.479 1.00 98.56 128 ILE A O 1
ATOM 997 N N . THR A 1 129 ? -9.104 2.566 0.798 1.00 98.00 129 THR A N 1
ATOM 998 C CA . THR A 1 129 ? -10.100 2.732 -0.276 1.00 98.00 129 THR A CA 1
ATOM 999 C C . THR A 1 129 ? -11.091 3.878 -0.057 1.00 98.00 129 THR A C 1
ATOM 1001 O O . THR A 1 129 ? -11.803 4.248 -0.997 1.00 98.00 129 THR A O 1
ATOM 1004 N N . LEU A 1 130 ? -11.148 4.491 1.133 1.00 96.88 130 LEU A N 1
ATOM 1005 C CA . LEU A 1 130 ? -12.007 5.652 1.386 1.00 96.88 130 LEU A CA 1
ATOM 1006 C C . LEU A 1 130 ? -11.724 6.800 0.412 1.00 96.88 130 LEU A C 1
ATOM 1008 O O . LEU A 1 130 ? -12.672 7.442 -0.034 1.00 96.88 130 LEU A O 1
ATOM 1012 N N . CYS A 1 131 ? -10.464 7.028 0.023 1.00 95.56 131 CYS A N 1
ATOM 1013 C CA . CYS A 1 131 ? -10.121 8.091 -0.927 1.00 95.56 131 CYS A CA 1
ATOM 1014 C C . CYS A 1 131 ? -10.849 7.904 -2.271 1.00 95.56 131 CYS A C 1
ATOM 1016 O O . CYS A 1 131 ? -11.431 8.847 -2.806 1.00 95.56 131 CYS A O 1
ATOM 1018 N N . ARG A 1 132 ? -10.926 6.664 -2.767 1.00 93.19 132 ARG A N 1
ATOM 1019 C CA . ARG A 1 132 ? -11.643 6.312 -3.997 1.00 93.19 132 ARG A CA 1
ATOM 1020 C C . ARG A 1 132 ? -13.153 6.489 -3.840 1.00 93.19 132 ARG A C 1
ATOM 1022 O O . ARG A 1 132 ? -13.796 7.061 -4.715 1.00 93.19 132 ARG A O 1
ATOM 1029 N N . HIS A 1 133 ? -13.727 6.054 -2.717 1.00 92.06 133 HIS A N 1
ATOM 1030 C CA . HIS A 1 133 ? -15.159 6.231 -2.444 1.00 92.06 133 HIS A CA 1
ATOM 1031 C C . HIS A 1 133 ? -15.546 7.713 -2.409 1.00 92.06 133 HIS A C 1
ATOM 1033 O O . HIS A 1 133 ? -16.505 8.122 -3.064 1.00 92.06 133 HIS A O 1
ATOM 1039 N N . VAL A 1 134 ? -14.769 8.529 -1.692 1.00 92.56 134 VAL A N 1
ATOM 1040 C CA . VAL A 1 134 ? -14.982 9.978 -1.604 1.00 92.56 134 VAL A CA 1
ATOM 1041 C C . VAL A 1 134 ? -14.830 10.628 -2.973 1.00 92.56 134 VAL A C 1
ATOM 1043 O O . VAL A 1 134 ? -15.677 11.434 -3.342 1.00 92.56 134 VAL A O 1
ATOM 1046 N N . MET A 1 135 ? -13.825 10.228 -3.755 1.00 88.69 135 MET A N 1
ATOM 1047 C CA . MET A 1 135 ? -13.622 10.703 -5.125 1.00 88.69 135 MET A CA 1
ATOM 1048 C C . MET A 1 135 ? -14.765 10.319 -6.079 1.00 88.69 135 MET A C 1
ATOM 1050 O O . MET A 1 135 ? -15.102 11.106 -6.964 1.00 88.69 135 MET A O 1
ATOM 1054 N N . ASN A 1 136 ? -15.413 9.170 -5.891 1.00 86.62 136 ASN A N 1
ATOM 1055 C CA . ASN A 1 136 ? -16.528 8.738 -6.740 1.00 86.62 136 ASN A CA 1
ATOM 1056 C C . ASN A 1 136 ? -17.849 9.446 -6.405 1.00 86.62 136 ASN A C 1
ATOM 1058 O O . ASN A 1 136 ? -18.600 9.794 -7.310 1.00 86.62 136 ASN A O 1
ATOM 1062 N N . MET A 1 137 ? -18.115 9.748 -5.128 1.00 83.69 137 MET A N 1
ATOM 1063 C CA . MET A 1 137 ? -19.297 10.533 -4.703 1.00 83.69 137 MET A CA 1
ATOM 1064 C C . MET A 1 137 ? -19.259 12.000 -5.162 1.00 83.69 137 MET A C 1
ATOM 1066 O O . MET A 1 137 ? -20.202 12.767 -4.992 1.00 83.69 137 MET A O 1
ATOM 1070 N N . SER A 1 138 ? -18.129 12.386 -5.729 1.00 73.44 138 SER A N 1
ATOM 1071 C CA . SER A 1 138 ? -17.671 13.743 -5.951 1.00 73.44 138 SER A CA 1
ATOM 1072 C C . SER A 1 138 ? -18.052 14.278 -7.351 1.00 73.44 138 SER A C 1
ATOM 1074 O O . SER A 1 138 ? -17.874 15.464 -7.643 1.00 73.44 138 SER A O 1
ATOM 1076 N N . ASN A 1 139 ? -18.603 13.411 -8.220 1.00 64.62 139 ASN A N 1
ATOM 1077 C CA . ASN A 1 139 ? -19.096 13.692 -9.581 1.00 64.62 139 ASN A CA 1
ATOM 1078 C C . ASN A 1 139 ? -18.169 14.584 -10.440 1.00 64.62 139 ASN A C 1
ATOM 1080 O O . ASN A 1 139 ? -18.638 15.380 -11.251 1.00 64.62 139 ASN A O 1
ATOM 1084 N N . GLY A 1 140 ? -16.848 14.465 -10.269 1.00 58.06 140 GLY A N 1
ATOM 1085 C CA . GLY A 1 140 ? -15.854 15.156 -11.100 1.00 58.06 140 GLY A CA 1
ATOM 1086 C C . GLY A 1 140 ? -15.578 16.621 -10.736 1.00 58.06 140 GLY A C 1
ATOM 1087 O O . GLY A 1 140 ? -14.808 17.275 -11.432 1.00 58.06 140 GLY A O 1
ATOM 1088 N N . ASN A 1 141 ? -16.131 17.147 -9.637 1.00 59.03 141 ASN A N 1
ATOM 1089 C CA . ASN A 1 141 ? -15.985 18.563 -9.258 1.00 59.03 141 ASN A CA 1
ATOM 1090 C C . ASN A 1 141 ? -14.674 18.900 -8.496 1.00 59.03 141 ASN A C 1
ATOM 1092 O O . ASN A 1 141 ? -14.541 19.979 -7.923 1.00 59.03 141 ASN A O 1
ATOM 1096 N N . TYR A 1 142 ? -13.699 17.979 -8.469 1.00 57.19 142 TYR A N 1
ATOM 1097 C CA . TYR A 1 142 ? -12.565 17.967 -7.526 1.00 57.19 142 TYR A CA 1
ATOM 1098 C C . TYR A 1 142 ? -11.198 18.213 -8.158 1.00 57.19 142 TYR A C 1
ATOM 1100 O O . TYR A 1 142 ? -10.180 17.908 -7.542 1.00 57.19 142 TYR A O 1
ATOM 1108 N N . GLY A 1 143 ? -11.130 18.901 -9.301 1.00 55.19 143 GLY A N 1
ATOM 1109 C CA . GLY A 1 143 ? -9.865 19.515 -9.742 1.00 55.19 143 GLY A CA 1
ATOM 1110 C C . GLY A 1 143 ? -9.200 20.422 -8.677 1.00 55.19 143 GLY A C 1
ATOM 1111 O O . GLY A 1 143 ? -8.103 20.915 -8.908 1.00 55.19 143 GLY A O 1
ATOM 1112 N N . GLN A 1 144 ? -9.856 20.645 -7.528 1.00 63.78 144 GLN A N 1
ATOM 1113 C CA . GLN A 1 144 ? -9.404 21.427 -6.380 1.00 63.78 144 GLN A CA 1
ATOM 1114 C C . GLN A 1 144 ? -8.774 20.605 -5.232 1.00 63.78 144 GLN A C 1
ATOM 1116 O O . GLN A 1 144 ? -7.947 21.162 -4.516 1.00 63.78 144 GLN A O 1
ATOM 1121 N N . ASP A 1 145 ? -9.119 19.321 -5.020 1.00 86.25 145 ASP A N 1
ATOM 1122 C CA . ASP A 1 145 ? -8.516 18.518 -3.932 1.00 86.25 145 ASP A CA 1
ATOM 1123 C C . ASP A 1 145 ? -7.401 17.619 -4.471 1.00 86.25 145 ASP A C 1
ATOM 1125 O O . ASP A 1 145 ? -7.594 16.446 -4.803 1.00 86.25 145 ASP A O 1
ATOM 1129 N N . PHE A 1 146 ? -6.216 18.214 -4.580 1.00 86.12 146 PHE A N 1
ATOM 1130 C CA . PHE A 1 146 ? -5.028 17.548 -5.096 1.00 86.12 146 PHE A CA 1
ATOM 1131 C C . PHE A 1 146 ? -4.631 16.314 -4.274 1.00 86.12 146 PHE A C 1
ATOM 1133 O O . PHE A 1 146 ? -4.214 15.314 -4.853 1.00 86.12 146 PHE A O 1
ATOM 1140 N N . ASP A 1 147 ? -4.770 16.360 -2.949 1.00 91.12 147 ASP A N 1
ATOM 1141 C CA . ASP A 1 147 ? -4.312 15.283 -2.063 1.00 91.12 147 ASP A CA 1
ATOM 1142 C C . ASP A 1 147 ? -5.234 14.063 -2.138 1.00 91.12 147 ASP A C 1
ATOM 1144 O O . ASP A 1 147 ? -4.757 12.926 -2.114 1.00 91.12 147 ASP A O 1
ATOM 1148 N N . LEU A 1 148 ? -6.542 14.292 -2.318 1.00 92.19 148 LEU A N 1
ATOM 1149 C CA . LEU A 1 148 ? -7.509 13.234 -2.612 1.00 92.19 148 LEU A CA 1
ATOM 1150 C C . LEU A 1 148 ? -7.226 12.579 -3.968 1.00 92.19 148 LEU A C 1
ATOM 1152 O O . LEU A 1 148 ? -7.262 11.353 -4.083 1.00 92.19 148 LEU A O 1
ATOM 1156 N N . LEU A 1 149 ? -6.925 13.386 -4.992 1.00 90.62 149 LEU A N 1
ATOM 1157 C CA . LEU A 1 149 ? -6.553 12.880 -6.315 1.00 90.62 149 LEU A CA 1
ATOM 1158 C C . LEU A 1 149 ? -5.261 12.060 -6.243 1.00 90.62 149 LEU A C 1
ATOM 1160 O O . LEU A 1 149 ? -5.229 10.944 -6.758 1.00 90.62 149 LEU A O 1
ATOM 1164 N N . ALA A 1 150 ? -4.233 12.569 -5.555 1.00 91.44 150 ALA A N 1
ATOM 1165 C CA . ALA A 1 150 ? -2.984 11.857 -5.277 1.00 91.44 150 ALA A CA 1
ATOM 1166 C C . ALA A 1 150 ? -3.243 10.517 -4.588 1.00 91.44 150 ALA A C 1
ATOM 1168 O O . ALA A 1 150 ? -2.804 9.485 -5.089 1.00 91.44 150 ALA A O 1
ATOM 1169 N N . ALA A 1 151 ? -4.002 10.514 -3.490 1.00 94.94 151 ALA A N 1
ATOM 1170 C CA . ALA A 1 151 ? -4.330 9.302 -2.746 1.00 94.94 151 ALA A CA 1
ATOM 1171 C C . ALA A 1 151 ? -5.045 8.263 -3.627 1.00 94.94 151 ALA A C 1
ATOM 1173 O O . ALA A 1 151 ? -4.641 7.104 -3.666 1.00 94.94 151 ALA A O 1
ATOM 1174 N N . SER A 1 152 ? -6.077 8.687 -4.361 1.00 94.38 152 SER A N 1
ATOM 1175 C CA . SER A 1 152 ? -6.900 7.810 -5.201 1.00 94.38 152 SER A CA 1
ATOM 1176 C C . SER A 1 152 ? -6.106 7.209 -6.365 1.00 94.38 152 SER A C 1
ATOM 1178 O O . SER A 1 152 ? -6.099 5.997 -6.560 1.00 94.38 152 SER A O 1
ATOM 1180 N N . LYS A 1 153 ? -5.344 8.026 -7.101 1.00 94.06 153 LYS A N 1
ATOM 1181 C CA . LYS A 1 153 ? -4.586 7.545 -8.267 1.00 94.06 153 LYS A CA 1
ATOM 1182 C C . LYS A 1 153 ? -3.368 6.707 -7.893 1.00 94.06 153 LYS A C 1
ATOM 1184 O O . LYS A 1 153 ? -3.020 5.775 -8.613 1.00 94.06 153 LYS A O 1
ATOM 1189 N N . ARG A 1 154 ? -2.739 6.981 -6.748 1.00 96.88 154 ARG A N 1
ATOM 1190 C CA . ARG A 1 154 ? -1.663 6.132 -6.213 1.00 96.88 154 ARG A CA 1
ATOM 1191 C C . ARG A 1 154 ? -2.198 4.812 -5.659 1.00 96.88 154 ARG A C 1
ATOM 1193 O O . ARG A 1 154 ? -1.512 3.799 -5.766 1.00 96.88 154 ARG A O 1
ATOM 1200 N N . LEU A 1 155 ? -3.424 4.798 -5.130 1.00 97.56 155 LEU A N 1
ATOM 1201 C CA . LEU A 1 155 ? -4.124 3.557 -4.801 1.00 97.56 155 LEU A CA 1
ATOM 1202 C C . LEU A 1 155 ? -4.361 2.700 -6.050 1.00 97.56 155 LEU A C 1
ATOM 1204 O O . LEU A 1 155 ? -4.086 1.507 -5.994 1.00 97.56 155 LEU A O 1
ATOM 1208 N N . ASP A 1 156 ? -4.780 3.287 -7.173 1.00 96.38 156 ASP A N 1
ATOM 1209 C CA . ASP A 1 156 ? -4.954 2.544 -8.433 1.00 96.38 156 ASP A CA 1
ATOM 1210 C C . ASP A 1 156 ? -3.638 1.875 -8.890 1.00 96.38 156 ASP A C 1
ATOM 1212 O O . ASP A 1 156 ? -3.630 0.702 -9.260 1.00 96.38 156 ASP A O 1
ATOM 1216 N N . VAL A 1 157 ? -2.505 2.583 -8.779 1.00 97.75 157 VAL A N 1
ATOM 1217 C CA . VAL A 1 157 ? -1.164 2.026 -9.053 1.00 97.75 157 VAL A CA 1
ATOM 1218 C C . VAL A 1 157 ? -0.821 0.877 -8.099 1.00 97.75 157 VAL A C 1
ATOM 1220 O O . VAL A 1 157 ? -0.346 -0.170 -8.537 1.00 97.75 157 VAL A O 1
ATOM 1223 N N . MET A 1 158 ? -1.055 1.048 -6.796 1.00 98.25 158 MET A N 1
ATOM 1224 C CA . MET A 1 158 ? -0.759 0.013 -5.800 1.00 98.25 158 MET A CA 1
ATOM 1225 C C . MET A 1 158 ? -1.625 -1.232 -5.962 1.00 98.25 158 MET A C 1
ATOM 1227 O O . MET A 1 158 ? -1.120 -2.344 -5.833 1.00 98.25 158 MET A O 1
ATOM 1231 N N . GLU A 1 159 ? -2.913 -1.052 -6.243 1.00 98.00 159 GLU A N 1
ATOM 1232 C CA . GLU A 1 159 ? -3.843 -2.145 -6.499 1.00 98.00 159 GLU A CA 1
ATOM 1233 C C . GLU A 1 159 ? -3.380 -2.965 -7.701 1.00 98.00 159 GLU A C 1
ATOM 1235 O O . GLU A 1 159 ? -3.150 -4.162 -7.550 1.00 98.00 159 GLU A O 1
ATOM 1240 N N . ALA A 1 160 ? -3.105 -2.306 -8.832 1.00 97.38 160 ALA A N 1
ATOM 1241 C CA . ALA A 1 160 ? -2.580 -2.962 -10.023 1.00 97.38 160 ALA A CA 1
ATOM 1242 C C . ALA A 1 160 ? -1.263 -3.699 -9.736 1.00 97.38 160 ALA A C 1
ATOM 1244 O O . ALA A 1 160 ? -1.123 -4.870 -10.088 1.00 97.38 160 ALA A O 1
ATOM 1245 N N . LEU A 1 161 ? -0.300 -3.068 -9.047 1.00 97.31 161 LEU A N 1
ATOM 1246 C CA . LEU A 1 161 ? 0.963 -3.710 -8.656 1.00 97.31 161 LEU A CA 1
ATOM 1247 C C . LEU A 1 161 ? 0.744 -5.011 -7.873 1.00 97.31 161 LEU A C 1
ATOM 1249 O O . LEU A 1 161 ? 1.421 -6.000 -8.156 1.00 97.31 161 LEU A O 1
ATOM 1253 N N . LEU A 1 162 ? -0.188 -5.010 -6.918 1.00 97.50 162 LEU A N 1
ATOM 1254 C CA . LEU A 1 162 ? -0.480 -6.153 -6.056 1.00 97.50 162 LEU A CA 1
ATOM 1255 C C . LEU A 1 162 ? -1.239 -7.269 -6.785 1.00 97.50 162 LEU A C 1
ATOM 1257 O O . LEU A 1 162 ? -0.926 -8.440 -6.568 1.00 97.50 162 LEU A O 1
ATOM 1261 N N . THR A 1 163 ? -2.205 -6.929 -7.643 1.00 96.06 163 THR A N 1
ATOM 1262 C CA . THR A 1 163 ? -3.014 -7.907 -8.393 1.00 96.06 163 THR A CA 1
ATOM 1263 C C . THR A 1 163 ? -2.298 -8.463 -9.620 1.00 96.06 163 THR A C 1
ATOM 1265 O O . THR A 1 163 ? -2.669 -9.512 -10.137 1.00 96.06 163 THR A O 1
ATOM 1268 N N . GLY A 1 164 ? -1.244 -7.795 -10.088 1.00 93.44 164 GLY A N 1
ATOM 1269 C CA . GLY A 1 164 ? -0.606 -8.159 -11.349 1.00 93.44 164 GLY A CA 1
ATOM 1270 C C . GLY A 1 164 ? -1.351 -7.627 -12.577 1.00 93.44 164 GLY A C 1
ATOM 1271 O O . GLY A 1 164 ? -0.971 -7.977 -13.692 1.00 93.44 164 GLY A O 1
ATOM 1272 N N . ASP A 1 165 ? -2.357 -6.762 -12.400 1.00 92.75 165 ASP A N 1
ATOM 1273 C CA . ASP A 1 165 ? -3.096 -6.141 -13.504 1.00 92.75 165 ASP A CA 1
ATOM 1274 C C . ASP A 1 165 ? -2.281 -5.040 -14.191 1.00 92.75 165 ASP A C 1
ATOM 1276 O O . ASP A 1 165 ? -1.437 -4.380 -13.575 1.00 92.75 165 ASP A O 1
ATOM 1280 N N . HIS A 1 166 ? -2.539 -4.833 -15.480 1.00 92.38 166 HIS A N 1
ATOM 1281 C CA . HIS A 1 166 ? -2.032 -3.698 -16.254 1.00 92.38 166 HIS A CA 1
ATOM 1282 C C . HIS A 1 166 ? -3.072 -2.576 -16.301 1.00 92.38 166 HIS A C 1
ATOM 1284 O O . HIS A 1 166 ? -4.263 -2.817 -16.104 1.00 92.38 166 HIS A O 1
ATOM 1290 N N . VAL A 1 167 ? -2.625 -1.354 -16.580 1.00 92.38 167 VAL A N 1
ATOM 1291 C CA . VAL A 1 167 ? -3.505 -0.187 -16.744 1.00 92.38 167 VAL A CA 1
ATOM 1292 C C . VAL A 1 167 ? -3.419 0.333 -18.174 1.00 92.38 167 VAL A C 1
ATOM 1294 O O . VAL A 1 167 ? -2.339 0.379 -18.749 1.00 92.38 167 VAL A O 1
ATOM 1297 N N . GLU A 1 168 ? -4.546 0.742 -18.759 1.00 90.25 168 GLU A N 1
ATOM 1298 C CA . GLU A 1 168 ? -4.572 1.235 -20.149 1.00 90.25 168 GLU A CA 1
ATOM 1299 C C . GLU A 1 168 ? -3.820 2.562 -20.315 1.00 90.25 168 GLU A C 1
ATOM 1301 O O . GLU A 1 168 ? -3.179 2.811 -21.333 1.00 90.25 168 GLU A O 1
ATOM 1306 N N . THR A 1 169 ? -3.901 3.424 -19.302 1.00 92.00 169 THR A N 1
ATOM 1307 C CA . THR A 1 169 ? -3.248 4.736 -19.270 1.00 92.00 169 THR A CA 1
ATOM 1308 C C . THR A 1 169 ? -2.665 4.974 -17.892 1.00 92.00 169 THR A C 1
ATOM 1310 O O . THR A 1 169 ? -3.276 4.577 -16.896 1.00 92.00 169 THR A O 1
ATOM 1313 N N . ASN A 1 170 ? -1.539 5.680 -17.815 1.00 92.19 170 ASN A N 1
ATOM 1314 C CA . ASN A 1 170 ? -0.919 6.022 -16.545 1.00 92.19 170 ASN A CA 1
ATOM 1315 C C . ASN A 1 170 ? -1.873 6.904 -15.702 1.00 92.19 170 ASN A C 1
ATOM 1317 O O . ASN A 1 170 ? -2.155 8.044 -16.086 1.00 92.19 170 ASN A O 1
ATOM 1321 N N . PRO A 1 171 ? -2.346 6.438 -14.527 1.00 87.12 171 PRO A N 1
ATOM 1322 C CA . PRO A 1 171 ? -3.308 7.185 -13.711 1.00 87.12 171 PRO A CA 1
ATOM 1323 C C . PRO A 1 171 ? -2.772 8.537 -13.211 1.00 87.12 171 PRO A C 1
ATOM 1325 O O . PRO A 1 171 ? -3.553 9.394 -12.792 1.00 87.12 171 PRO A O 1
ATOM 1328 N N . LEU A 1 172 ? -1.446 8.726 -13.244 1.00 87.12 172 LEU A N 1
ATOM 1329 C CA . LEU A 1 172 ? -0.743 9.923 -12.788 1.00 87.12 172 LEU A CA 1
ATOM 1330 C C . LEU A 1 172 ? -0.426 10.914 -13.928 1.00 87.12 172 LEU A C 1
ATOM 1332 O O . LEU A 1 172 ? -0.006 12.033 -13.640 1.00 87.12 172 LEU A O 1
ATOM 1336 N N . GLU A 1 173 ? -0.666 10.574 -15.201 1.00 80.12 173 GLU A N 1
ATOM 1337 C CA . GLU A 1 173 ? -0.442 11.496 -16.336 1.00 80.12 173 GLU A CA 1
ATOM 1338 C C . GLU A 1 173 ? -1.326 12.745 -16.279 1.00 80.12 173 GLU A C 1
ATOM 1340 O O . GLU A 1 173 ? -0.967 13.803 -16.788 1.00 80.12 173 GLU A O 1
ATOM 1345 N N . GLN A 1 174 ? -2.485 12.635 -15.631 1.00 68.75 174 GLN A N 1
ATOM 1346 C CA . GLN A 1 174 ? -3.466 13.713 -15.533 1.00 68.75 174 GLN A CA 1
ATOM 1347 C C . GLN A 1 174 ? -3.132 14.729 -14.428 1.00 68.75 174 GLN A C 1
ATOM 1349 O O . GLN A 1 174 ? -3.896 15.673 -14.215 1.00 68.75 174 GLN A O 1
ATOM 1354 N N . PHE A 1 175 ? -2.022 14.552 -13.700 1.00 72.62 175 PHE A N 1
ATOM 1355 C CA . PHE A 1 175 ? -1.654 15.475 -12.631 1.00 72.62 175 PHE A CA 1
ATOM 1356 C C . PHE A 1 175 ? -1.263 16.835 -13.213 1.00 72.62 175 PHE A C 1
ATOM 1358 O O . PHE A 1 175 ? -0.428 16.909 -14.117 1.00 72.62 175 PHE A O 1
ATOM 1365 N N . PRO A 1 176 ? -1.832 17.936 -12.692 1.00 66.19 176 PRO A N 1
ATOM 1366 C CA . PRO A 1 176 ? -1.498 19.261 -13.180 1.00 66.19 176 PRO A CA 1
ATOM 1367 C C . PRO A 1 176 ? -0.014 19.544 -12.938 1.00 66.19 176 PRO A C 1
ATOM 1369 O O . PRO A 1 176 ? 0.480 19.434 -11.812 1.00 66.19 176 PRO A O 1
ATOM 1372 N N . VAL A 1 177 ? 0.687 19.945 -14.000 1.00 64.44 177 VAL A N 1
ATOM 1373 C CA . VAL A 1 177 ? 2.081 20.391 -13.921 1.00 64.44 177 VAL A CA 1
ATOM 1374 C C . VAL A 1 177 ? 2.141 21.612 -13.004 1.00 64.44 177 VAL A C 1
ATOM 1376 O O . VAL A 1 177 ? 1.635 22.683 -13.346 1.00 64.44 177 VAL A O 1
ATOM 1379 N N . ARG A 1 178 ? 2.763 21.474 -11.829 1.00 62.62 178 ARG A N 1
ATOM 1380 C CA . ARG A 1 178 ? 3.026 22.621 -10.953 1.00 62.62 178 ARG A CA 1
ATOM 1381 C C . ARG A 1 178 ? 4.262 23.349 -11.469 1.00 62.62 178 ARG A C 1
ATOM 1383 O O . ARG A 1 178 ? 5.380 22.880 -11.284 1.00 62.62 178 ARG A O 1
ATOM 1390 N N . GLN A 1 179 ? 4.069 24.500 -12.112 1.00 63.09 179 GLN A N 1
ATOM 1391 C CA . GLN A 1 179 ? 5.197 25.364 -12.457 1.00 63.09 179 GLN A CA 1
ATOM 1392 C C . GLN A 1 179 ? 5.815 25.930 -11.168 1.00 63.09 179 GLN A C 1
ATOM 1394 O O . GLN A 1 179 ? 5.087 26.495 -10.344 1.00 63.09 179 GLN A O 1
ATOM 1399 N N . PRO A 1 180 ? 7.131 25.775 -10.951 1.00 67.81 180 PRO A N 1
ATOM 1400 C CA . PRO A 1 180 ? 7.782 26.340 -9.782 1.00 67.81 180 PRO A CA 1
ATOM 1401 C C . PRO A 1 180 ? 7.766 27.871 -9.863 1.00 67.81 180 PRO A C 1
ATOM 1403 O O . PRO A 1 180 ? 8.048 28.457 -10.903 1.00 67.81 180 PRO A O 1
ATOM 1406 N N . ALA A 1 181 ? 7.453 28.529 -8.744 1.00 70.75 181 ALA A N 1
ATOM 1407 C CA . ALA A 1 181 ? 7.386 29.992 -8.669 1.00 70.75 181 ALA A CA 1
ATOM 1408 C C . ALA A 1 181 ? 8.765 30.687 -8.757 1.00 70.75 181 ALA A C 1
ATOM 1410 O O . ALA A 1 181 ? 8.824 31.907 -8.882 1.00 70.75 181 ALA A O 1
ATOM 1411 N N . ALA A 1 182 ? 9.864 29.929 -8.660 1.00 72.44 182 ALA A N 1
ATOM 1412 C CA . ALA A 1 182 ? 11.239 30.423 -8.683 1.00 72.44 182 ALA A CA 1
ATOM 1413 C C . ALA A 1 182 ? 12.185 29.419 -9.366 1.00 72.44 182 ALA A C 1
ATOM 1415 O O . ALA A 1 182 ? 11.909 28.217 -9.370 1.00 72.44 182 ALA A O 1
ATOM 1416 N N . ASP A 1 183 ? 13.310 29.923 -9.884 1.00 77.94 183 ASP A N 1
ATOM 1417 C CA . ASP A 1 183 ? 14.415 29.146 -10.460 1.00 77.94 183 ASP A CA 1
ATOM 1418 C C . ASP A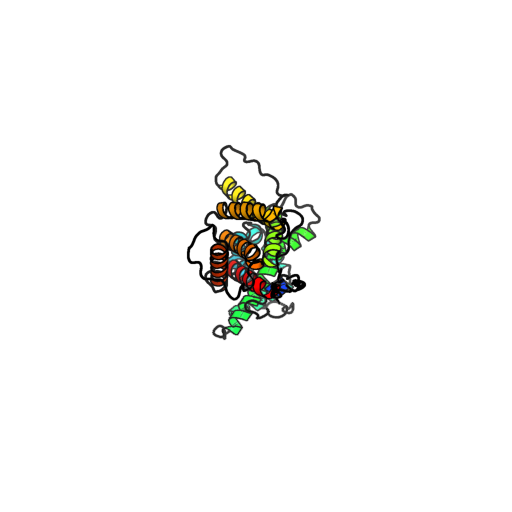 1 183 ? 15.740 29.497 -9.735 1.00 77.94 183 ASP A C 1
ATOM 1420 O O . ASP A 1 183 ? 16.161 30.658 -9.794 1.00 77.94 183 ASP A O 1
ATOM 1424 N N . PRO A 1 184 ? 16.382 28.556 -9.005 1.00 76.88 184 PRO A N 1
ATOM 1425 C CA . PRO A 1 184 ? 15.966 27.167 -8.810 1.00 76.88 184 PRO A CA 1
ATOM 1426 C C . PRO A 1 184 ? 14.743 27.034 -7.876 1.00 76.88 184 PRO A C 1
ATOM 1428 O O . PRO A 1 184 ? 14.551 27.862 -6.979 1.00 76.88 184 PRO A O 1
ATOM 1431 N N . PRO A 1 185 ? 13.926 25.972 -8.026 1.00 80.12 185 PRO A N 1
ATOM 1432 C CA . PRO A 1 185 ? 12.777 25.731 -7.157 1.00 80.12 185 PRO A CA 1
ATOM 1433 C C . PRO A 1 185 ? 13.192 25.516 -5.699 1.00 80.12 185 PRO A C 1
ATOM 1435 O O . PRO A 1 185 ? 14.243 24.935 -5.421 1.00 80.12 185 PRO A O 1
ATOM 1438 N N . ALA A 1 186 ? 12.325 25.893 -4.755 1.00 85.44 186 ALA A N 1
ATOM 1439 C CA . ALA A 1 186 ? 12.516 25.563 -3.343 1.00 85.44 186 ALA A CA 1
ATOM 1440 C C . ALA A 1 186 ? 12.642 24.040 -3.138 1.00 85.44 186 ALA A C 1
ATOM 1442 O O . ALA A 1 186 ? 11.977 23.259 -3.820 1.00 85.44 186 ALA A O 1
ATOM 1443 N N . LEU A 1 187 ? 13.452 23.610 -2.163 1.00 86.19 187 LEU A N 1
ATOM 1444 C CA . LEU A 1 187 ? 13.717 22.187 -1.894 1.00 86.19 187 LEU A CA 1
ATOM 1445 C C . LEU A 1 187 ? 12.430 21.362 -1.705 1.00 86.19 187 LEU A C 1
ATOM 1447 O O . LEU A 1 187 ? 12.331 20.248 -2.207 1.00 86.19 187 LEU A O 1
ATOM 1451 N N . THR A 1 188 ? 11.418 21.919 -1.040 1.00 84.25 188 THR A N 1
ATOM 1452 C CA . THR A 1 188 ? 10.110 21.270 -0.836 1.00 84.25 188 THR A CA 1
ATOM 1453 C C . THR A 1 188 ? 9.376 20.989 -2.149 1.00 84.25 188 THR A C 1
ATOM 1455 O O . THR A 1 188 ? 8.761 19.933 -2.302 1.00 84.25 188 THR A O 1
ATOM 1458 N N . VAL A 1 189 ? 9.481 21.897 -3.123 1.00 84.44 189 VAL A N 1
ATOM 1459 C CA . VAL A 1 189 ? 8.925 21.718 -4.470 1.00 84.44 189 VAL A CA 1
ATOM 1460 C C . VAL A 1 189 ? 9.684 20.618 -5.208 1.00 84.44 189 VAL A C 1
ATOM 1462 O O . VAL A 1 189 ? 9.056 19.768 -5.829 1.00 84.44 189 VAL A O 1
ATOM 1465 N N . GLN A 1 190 ? 11.014 20.570 -5.079 1.00 86.88 190 GLN A N 1
ATOM 1466 C CA . GLN A 1 190 ? 11.829 19.509 -5.684 1.00 86.88 190 GLN A CA 1
ATOM 1467 C C . GLN A 1 190 ? 11.492 18.127 -5.106 1.00 86.88 190 GLN A C 1
ATOM 1469 O O . GLN A 1 190 ? 11.286 17.185 -5.865 1.00 86.88 190 GLN A O 1
ATOM 1474 N N . ILE A 1 191 ? 11.370 18.002 -3.779 1.00 88.69 191 ILE A N 1
ATOM 1475 C CA . ILE A 1 191 ? 10.975 16.749 -3.110 1.00 88.69 191 ILE A CA 1
ATOM 1476 C C . ILE A 1 191 ? 9.589 16.290 -3.588 1.00 88.69 191 ILE A C 1
ATOM 1478 O O . ILE A 1 191 ? 9.398 15.117 -3.909 1.00 88.69 191 ILE A O 1
ATOM 1482 N N . THR A 1 192 ? 8.638 17.223 -3.694 1.00 88.56 192 THR A N 1
ATOM 1483 C CA . THR A 1 192 ? 7.289 16.938 -4.207 1.00 88.56 192 THR A CA 1
ATOM 1484 C C . THR A 1 192 ? 7.330 16.481 -5.664 1.00 88.56 192 THR A C 1
ATOM 1486 O O . THR A 1 192 ? 6.656 15.521 -6.025 1.00 88.56 192 THR A O 1
ATOM 1489 N N . GLN A 1 193 ? 8.147 17.119 -6.506 1.00 89.31 193 GLN A N 1
ATOM 1490 C CA . GLN A 1 193 ? 8.290 16.712 -7.901 1.00 89.31 193 GLN A CA 1
ATOM 1491 C C . GLN A 1 193 ? 8.874 15.302 -8.013 1.00 89.31 193 GLN A C 1
ATOM 1493 O O . GLN A 1 193 ? 8.332 14.484 -8.743 1.00 89.31 193 GLN A O 1
ATOM 1498 N N . ARG A 1 194 ? 9.905 14.971 -7.227 1.00 93.25 194 ARG A N 1
ATOM 1499 C CA . ARG A 1 194 ? 10.493 13.620 -7.221 1.00 93.25 194 ARG A CA 1
ATOM 1500 C C . ARG A 1 194 ? 9.505 12.546 -6.765 1.00 93.25 194 ARG A C 1
ATOM 1502 O O . ARG A 1 194 ? 9.523 11.442 -7.300 1.00 93.25 194 ARG A O 1
ATOM 1509 N N . SER A 1 195 ? 8.620 12.879 -5.823 1.00 94.12 195 SER A N 1
ATOM 1510 C CA . SER A 1 195 ? 7.471 12.038 -5.462 1.00 94.12 195 SER A CA 1
ATOM 1511 C C . SER A 1 195 ? 6.556 11.794 -6.663 1.00 94.12 195 SER A C 1
ATOM 1513 O O . SER A 1 195 ? 6.272 10.648 -7.004 1.00 94.12 195 SER A O 1
ATOM 1515 N N . LEU A 1 196 ? 6.123 12.854 -7.350 1.00 92.56 196 LEU A N 1
ATOM 1516 C CA . LEU A 1 196 ? 5.269 12.728 -8.534 1.00 92.56 196 LEU A CA 1
ATOM 1517 C C . LEU A 1 196 ? 5.945 11.925 -9.649 1.00 92.56 196 LEU A C 1
ATOM 1519 O O . LEU A 1 196 ? 5.306 11.053 -10.233 1.00 92.56 196 LEU A O 1
ATOM 1523 N N . ASP A 1 197 ? 7.234 12.160 -9.890 1.00 94.06 197 ASP A N 1
ATOM 1524 C CA . ASP A 1 197 ? 8.019 11.437 -10.885 1.00 94.06 197 ASP A CA 1
ATOM 1525 C C . ASP A 1 197 ? 8.096 9.944 -10.546 1.00 94.06 197 ASP A C 1
ATOM 1527 O O . ASP A 1 197 ? 7.911 9.115 -11.434 1.00 94.06 197 ASP A O 1
ATOM 1531 N N . PHE A 1 198 ? 8.311 9.579 -9.275 1.00 97.25 198 PHE A N 1
ATOM 1532 C CA . PHE A 1 198 ? 8.347 8.180 -8.834 1.00 97.25 198 PHE A CA 1
ATOM 1533 C C . PHE A 1 198 ? 7.026 7.464 -9.133 1.00 97.25 198 PHE A C 1
ATOM 1535 O O . PHE A 1 198 ? 7.011 6.421 -9.790 1.00 97.25 198 PHE A O 1
ATOM 1542 N N . TRP A 1 199 ? 5.910 8.055 -8.705 1.00 97.00 199 TRP A N 1
ATOM 1543 C CA . TRP A 1 199 ? 4.582 7.485 -8.927 1.00 97.00 199 TRP A CA 1
ATOM 1544 C C . TRP A 1 199 ? 4.188 7.465 -10.407 1.00 97.00 199 TRP A C 1
ATOM 1546 O O . TRP A 1 199 ? 3.572 6.502 -10.857 1.00 97.00 199 TRP A O 1
ATOM 1556 N N . SER A 1 200 ? 4.582 8.480 -11.178 1.00 95.12 200 SER A N 1
ATOM 1557 C CA . SER A 1 200 ? 4.378 8.510 -12.627 1.00 95.12 200 SER A CA 1
ATOM 1558 C C . SER A 1 200 ? 5.188 7.423 -13.338 1.00 95.12 200 SER A C 1
ATOM 1560 O O . SER A 1 200 ? 4.653 6.751 -14.216 1.00 95.12 200 SER A O 1
ATOM 1562 N N . CYS A 1 201 ? 6.434 7.167 -12.922 1.00 96.06 201 CYS A N 1
ATOM 1563 C CA . CYS A 1 201 ? 7.232 6.066 -13.469 1.00 96.06 201 CYS A CA 1
ATOM 1564 C C . CYS A 1 201 ? 6.591 4.701 -13.188 1.00 96.06 201 CYS A C 1
ATOM 1566 O O . CYS A 1 201 ? 6.576 3.847 -14.069 1.00 96.06 201 CYS A O 1
ATOM 1568 N N . LEU A 1 202 ? 6.031 4.495 -11.992 1.00 97.44 202 LEU A N 1
ATOM 1569 C CA . LEU A 1 202 ? 5.298 3.269 -11.664 1.00 97.44 202 LEU A CA 1
ATOM 1570 C C . LEU A 1 202 ? 4.013 3.126 -12.482 1.00 97.44 202 LEU A C 1
ATOM 1572 O O . LEU A 1 202 ? 3.728 2.044 -12.984 1.00 97.44 202 LEU A O 1
ATOM 1576 N N . GLY A 1 203 ? 3.257 4.213 -12.639 1.00 96.62 203 GLY A N 1
ATOM 1577 C CA . GLY A 1 203 ? 2.064 4.223 -13.478 1.00 96.62 203 GLY A CA 1
ATOM 1578 C C . GLY A 1 203 ? 2.379 3.901 -14.939 1.00 96.62 203 GLY A C 1
ATOM 1579 O O . GLY A 1 203 ? 1.660 3.111 -15.538 1.00 96.62 203 GLY A O 1
ATOM 1580 N N . HIS A 1 204 ? 3.483 4.429 -15.483 1.00 96.06 204 HIS A N 1
ATOM 1581 C CA . HIS A 1 204 ? 3.980 4.075 -16.819 1.00 96.06 204 HIS A CA 1
ATOM 1582 C C . HIS A 1 204 ? 4.417 2.613 -16.899 1.00 96.06 204 HIS A C 1
ATOM 1584 O O . HIS A 1 204 ? 4.021 1.904 -17.807 1.00 96.06 204 HIS A O 1
ATOM 1590 N N . PHE A 1 205 ? 5.171 2.115 -15.918 1.00 96.19 205 PHE A N 1
ATOM 1591 C CA . PHE A 1 20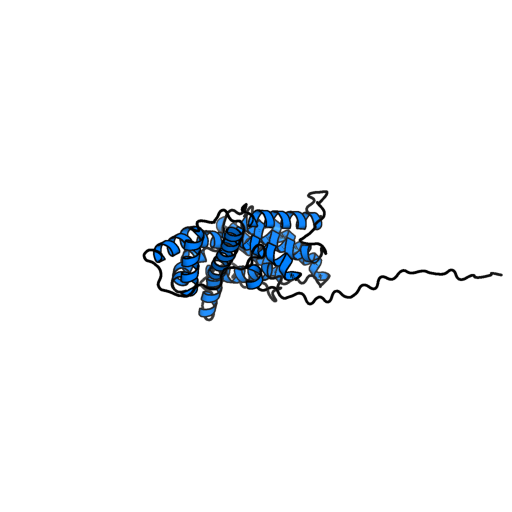5 ? 5.554 0.701 -15.871 1.00 96.19 205 PHE A CA 1
ATOM 1592 C C . PHE A 1 205 ? 4.340 -0.240 -15.984 1.00 96.19 205 PHE A C 1
ATOM 1594 O O . PHE A 1 205 ? 4.419 -1.263 -16.658 1.00 96.19 205 PHE A O 1
ATOM 1601 N N . LEU A 1 206 ? 3.210 0.121 -15.373 1.00 95.62 206 LEU A N 1
ATOM 1602 C CA . LEU A 1 206 ? 1.983 -0.675 -15.410 1.00 95.62 206 LEU A CA 1
ATOM 1603 C C . LEU A 1 206 ? 1.244 -0.651 -16.760 1.00 95.62 206 LEU A C 1
ATOM 1605 O O . LEU A 1 206 ? 0.391 -1.515 -16.969 1.00 95.62 206 LEU A O 1
ATOM 1609 N N . THR A 1 207 ? 1.543 0.289 -17.664 1.00 94.38 207 THR A N 1
ATOM 1610 C CA . THR A 1 207 ? 0.986 0.293 -19.033 1.00 94.38 207 THR A CA 1
ATOM 1611 C C . THR A 1 207 ? 1.750 -0.638 -19.974 1.00 94.38 207 THR A C 1
ATOM 1613 O O . THR A 1 207 ? 1.237 -1.025 -21.021 1.00 94.38 207 THR A O 1
ATOM 1616 N N . LEU A 1 208 ? 2.976 -1.022 -19.608 1.00 92.75 208 LEU A N 1
ATOM 1617 C CA . LEU A 1 208 ? 3.852 -1.846 -20.434 1.00 92.75 208 LEU A CA 1
ATOM 1618 C C . LEU A 1 208 ? 3.533 -3.327 -20.242 1.00 92.75 208 LEU A C 1
ATOM 1620 O O . LEU A 1 208 ? 3.465 -3.806 -19.113 1.00 92.75 208 LEU A O 1
ATOM 1624 N N . HIS A 1 209 ? 3.397 -4.069 -21.340 1.00 85.38 209 HIS A N 1
ATOM 1625 C CA . HIS A 1 209 ? 3.113 -5.503 -21.309 1.00 85.38 209 HIS A CA 1
ATOM 1626 C C . HIS A 1 209 ? 4.357 -6.345 -21.625 1.00 85.38 209 HIS A C 1
ATOM 1628 O O . HIS A 1 209 ? 5.050 -6.128 -22.616 1.00 85.38 209 HIS A O 1
ATOM 1634 N N . ASP A 1 210 ? 4.620 -7.361 -20.799 1.00 71.44 210 ASP A N 1
ATOM 1635 C CA . ASP A 1 210 ? 5.808 -8.224 -20.897 1.00 71.44 210 ASP A CA 1
ATOM 1636 C C . ASP A 1 210 ? 5.839 -9.142 -22.137 1.00 71.44 210 ASP A C 1
ATOM 1638 O O . ASP A 1 210 ? 6.893 -9.672 -22.496 1.00 71.44 210 ASP A O 1
ATOM 1642 N N . ASN A 1 211 ? 4.699 -9.345 -22.802 1.00 70.69 211 ASN A N 1
ATOM 1643 C CA . ASN A 1 211 ? 4.578 -10.175 -24.007 1.00 70.69 211 ASN A CA 1
ATOM 1644 C C . ASN A 1 211 ? 5.006 -9.450 -25.298 1.00 70.69 211 ASN A C 1
ATOM 1646 O O . ASN A 1 211 ? 5.103 -10.081 -26.353 1.00 70.69 211 ASN A O 1
ATOM 1650 N N . GLU A 1 212 ? 5.296 -8.153 -25.225 1.00 74.56 212 GLU A N 1
ATOM 1651 C CA . GLU A 1 212 ? 5.765 -7.349 -26.346 1.00 74.56 212 GLU A CA 1
ATOM 1652 C C . GLU A 1 212 ? 7.286 -7.172 -26.264 1.00 74.56 212 GLU A C 1
ATOM 1654 O O . GLU A 1 212 ? 7.821 -6.547 -25.350 1.00 74.56 212 GLU A O 1
ATOM 1659 N N . ALA A 1 213 ? 8.020 -7.703 -27.248 1.00 65.31 213 ALA A N 1
ATOM 1660 C CA . ALA A 1 213 ? 9.485 -7.633 -27.261 1.00 65.31 213 ALA A CA 1
ATOM 1661 C C . ALA A 1 213 ? 10.032 -6.187 -27.243 1.00 65.31 213 ALA A C 1
ATOM 1663 O O . ALA A 1 213 ? 11.137 -5.954 -26.754 1.00 65.31 213 ALA A O 1
ATOM 1664 N N . SER A 1 214 ? 9.262 -5.217 -27.749 1.00 68.06 214 SER A N 1
ATOM 1665 C CA . SER A 1 214 ? 9.562 -3.781 -27.663 1.00 68.06 214 SER A CA 1
ATOM 1666 C C . SER A 1 214 ? 9.511 -3.244 -26.231 1.00 68.06 214 SER A C 1
ATOM 1668 O O . SER A 1 214 ? 10.293 -2.359 -25.887 1.00 68.06 214 SER A O 1
ATOM 1670 N N . SER A 1 215 ? 8.651 -3.816 -25.392 1.00 81.00 215 SER A N 1
ATOM 1671 C CA . SER A 1 215 ? 8.341 -3.323 -24.049 1.00 81.00 215 SER A CA 1
ATOM 1672 C C . SER A 1 215 ? 9.363 -3.786 -23.013 1.00 81.00 215 SER A C 1
ATOM 1674 O O . SER A 1 215 ? 9.588 -3.092 -22.030 1.00 81.00 215 SER A O 1
ATOM 1676 N N . ALA A 1 216 ? 10.083 -4.890 -23.251 1.00 83.00 216 ALA A N 1
ATOM 1677 C CA . ALA A 1 216 ? 11.092 -5.397 -22.313 1.00 83.00 216 ALA A CA 1
ATOM 1678 C C . ALA A 1 216 ? 12.195 -4.368 -21.990 1.00 83.00 216 ALA A C 1
ATOM 1680 O O . ALA A 1 216 ? 12.524 -4.162 -20.824 1.00 83.00 216 ALA A O 1
ATOM 1681 N N . LYS A 1 217 ? 12.733 -3.685 -23.011 1.00 87.44 217 LYS A N 1
ATOM 1682 C CA . LYS A 1 217 ? 13.730 -2.622 -22.805 1.00 87.44 217 LYS A CA 1
ATOM 1683 C C . LYS A 1 217 ? 13.127 -1.422 -22.078 1.00 87.44 217 LYS A C 1
ATOM 1685 O O . LYS A 1 217 ? 13.768 -0.843 -21.207 1.00 87.44 217 LYS A O 1
ATOM 1690 N N . GLU A 1 218 ? 11.911 -1.042 -22.450 1.00 93.06 218 GLU A N 1
ATOM 1691 C CA . GLU A 1 218 ? 11.232 0.105 -21.857 1.00 93.06 218 GLU A CA 1
ATOM 1692 C C . GLU A 1 218 ? 10.894 -0.130 -20.380 1.00 93.06 218 GLU A C 1
ATOM 1694 O O . GLU A 1 218 ? 11.046 0.779 -19.564 1.00 93.06 218 GLU A O 1
ATOM 1699 N N . ILE A 1 219 ? 10.530 -1.360 -20.013 1.00 92.81 219 ILE A N 1
ATOM 1700 C CA . ILE A 1 219 ? 10.345 -1.774 -18.623 1.00 92.81 219 ILE A CA 1
ATOM 1701 C C . ILE A 1 219 ? 11.661 -1.642 -17.849 1.00 92.81 219 ILE A C 1
ATOM 1703 O O . ILE A 1 219 ? 11.676 -1.012 -16.791 1.00 92.81 219 ILE A O 1
ATOM 1707 N N . ASP A 1 220 ? 12.768 -2.172 -18.379 1.00 91.12 220 ASP A N 1
ATOM 1708 C CA . ASP A 1 220 ? 14.085 -2.071 -17.738 1.00 91.12 220 ASP A CA 1
ATOM 1709 C C . ASP A 1 220 ? 14.515 -0.607 -17.536 1.00 91.12 220 ASP A C 1
ATOM 1711 O O . ASP A 1 220 ? 14.943 -0.232 -16.439 1.00 91.12 220 ASP A O 1
ATOM 1715 N N . ASP A 1 221 ? 14.354 0.238 -18.559 1.00 94.06 221 ASP A N 1
ATOM 1716 C CA . ASP A 1 221 ? 14.671 1.671 -18.502 1.00 94.06 221 ASP A CA 1
ATOM 1717 C C . ASP A 1 221 ? 13.759 2.416 -17.502 1.00 94.06 221 ASP A C 1
ATOM 1719 O O . ASP A 1 221 ? 14.208 3.311 -16.775 1.00 94.06 221 ASP A O 1
ATOM 1723 N N . THR A 1 222 ? 12.481 2.034 -17.417 1.00 96.06 222 THR A N 1
ATOM 1724 C CA . THR A 1 222 ? 11.504 2.617 -16.482 1.00 96.06 222 THR A CA 1
ATOM 1725 C C . THR A 1 222 ? 11.809 2.223 -15.040 1.00 96.06 222 THR A C 1
ATOM 1727 O O . THR A 1 222 ? 11.888 3.090 -14.169 1.00 96.06 222 THR A O 1
ATOM 1730 N N . LEU A 1 223 ? 12.075 0.943 -14.769 1.00 95.69 223 LEU A N 1
ATOM 1731 C CA . LEU A 1 223 ? 12.452 0.467 -13.436 1.00 95.69 223 LEU A CA 1
ATOM 1732 C C . LEU A 1 223 ? 13.812 1.032 -12.999 1.00 95.69 223 LEU A C 1
ATOM 1734 O O . LEU A 1 223 ? 13.979 1.402 -11.835 1.00 95.69 223 LEU A O 1
ATOM 1738 N N . ALA A 1 224 ? 14.770 1.187 -13.920 1.00 95.06 224 ALA A N 1
ATOM 1739 C CA . ALA A 1 224 ? 16.023 1.884 -13.637 1.00 95.06 224 ALA A CA 1
ATOM 1740 C C . ALA A 1 224 ? 15.773 3.337 -13.201 1.00 95.06 224 ALA A C 1
ATOM 1742 O O . ALA A 1 224 ? 16.389 3.805 -12.243 1.00 95.06 224 ALA A O 1
ATOM 1743 N N . ARG A 1 225 ? 14.823 4.034 -13.836 1.00 96.44 225 ARG A N 1
ATOM 1744 C CA . ARG A 1 225 ? 14.412 5.386 -13.433 1.00 96.44 225 ARG A CA 1
ATOM 1745 C C . ARG A 1 225 ? 13.757 5.403 -12.054 1.00 96.44 225 ARG A C 1
ATOM 1747 O O . ARG A 1 225 ? 14.171 6.212 -11.224 1.00 96.44 225 ARG A O 1
ATOM 1754 N N . CYS A 1 226 ? 12.835 4.477 -11.770 1.00 96.81 226 CYS A N 1
ATOM 1755 C CA . CYS A 1 226 ? 12.239 4.311 -10.437 1.00 96.81 226 CYS A CA 1
ATOM 1756 C C . CYS A 1 226 ? 13.317 4.164 -9.354 1.00 96.81 226 CYS A C 1
ATOM 1758 O O . CYS A 1 226 ? 13.242 4.823 -8.319 1.00 96.81 226 CYS A O 1
ATOM 1760 N N . ARG A 1 227 ? 14.368 3.369 -9.613 1.00 96.06 227 ARG A N 1
ATOM 1761 C CA . ARG A 1 227 ? 15.491 3.182 -8.679 1.00 96.06 227 ARG A CA 1
ATOM 1762 C C . ARG A 1 227 ? 16.206 4.493 -8.341 1.00 96.06 227 ARG A C 1
ATOM 1764 O O . ARG A 1 227 ? 16.587 4.701 -7.193 1.00 96.06 227 ARG A O 1
ATOM 1771 N N . THR A 1 228 ? 16.363 5.401 -9.306 1.00 96.69 228 THR A N 1
ATOM 1772 C CA . THR A 1 228 ? 16.982 6.719 -9.056 1.00 96.69 228 THR A CA 1
ATOM 1773 C C . THR A 1 228 ? 16.108 7.668 -8.236 1.00 96.69 228 THR A C 1
ATOM 1775 O O . THR A 1 228 ? 16.598 8.701 -7.787 1.00 96.69 228 THR A O 1
ATOM 1778 N N . LEU A 1 229 ? 14.829 7.331 -8.049 1.00 97.19 229 LEU A N 1
ATOM 1779 C CA . LEU A 1 229 ? 13.816 8.128 -7.357 1.00 97.19 229 LEU A CA 1
ATOM 1780 C C . LEU A 1 229 ? 13.462 7.555 -5.975 1.00 97.19 229 LEU A C 1
ATOM 1782 O O . LEU A 1 229 ? 12.540 8.045 -5.331 1.00 97.19 229 LEU A O 1
ATOM 1786 N N . LEU A 1 230 ? 14.187 6.541 -5.488 1.00 96.69 230 LEU A N 1
ATOM 1787 C CA . LEU A 1 230 ? 13.939 5.956 -4.163 1.00 96.69 230 LEU A CA 1
ATOM 1788 C C . LEU A 1 230 ? 14.221 6.945 -3.029 1.00 96.69 230 LEU A C 1
ATOM 1790 O O . LEU A 1 230 ? 13.543 6.907 -2.010 1.00 96.69 230 LEU A O 1
ATOM 1794 N N . ASP A 1 231 ? 15.191 7.849 -3.207 1.00 92.81 231 ASP A N 1
ATOM 1795 C CA . ASP A 1 231 ? 15.493 8.946 -2.273 1.00 92.81 231 ASP A CA 1
ATOM 1796 C C . ASP A 1 231 ? 15.643 8.513 -0.810 1.00 92.81 231 ASP A C 1
ATOM 1798 O O . ASP A 1 231 ? 15.282 9.256 0.101 1.00 92.81 231 ASP A O 1
ATOM 1802 N N . THR A 1 232 ? 16.143 7.297 -0.561 1.00 90.94 232 THR A N 1
ATOM 1803 C CA . THR A 1 232 ? 16.245 6.701 0.790 1.00 90.94 232 THR A CA 1
ATOM 1804 C C . THR A 1 232 ? 14.904 6.639 1.543 1.00 90.94 232 THR A C 1
ATOM 1806 O O . THR A 1 232 ? 14.865 6.561 2.769 1.00 90.94 232 THR A O 1
ATOM 1809 N N . THR A 1 233 ? 13.793 6.693 0.807 1.00 93.31 233 THR A N 1
ATOM 1810 C CA . THR A 1 233 ? 12.438 6.605 1.340 1.00 93.31 233 THR A CA 1
ATOM 1811 C C . THR A 1 233 ? 12.027 5.141 1.387 1.00 93.31 233 THR A C 1
ATOM 1813 O O . THR A 1 233 ? 11.690 4.554 0.364 1.00 93.31 233 THR A O 1
ATOM 1816 N N . GLU A 1 234 ? 11.995 4.569 2.590 1.00 94.44 234 GLU A N 1
ATOM 1817 C CA . GLU A 1 234 ? 11.703 3.146 2.828 1.00 94.44 234 GLU A CA 1
ATOM 1818 C C . GLU A 1 234 ? 10.442 2.646 2.101 1.00 94.44 234 GLU A C 1
ATOM 1820 O O . GLU A 1 234 ? 10.434 1.569 1.509 1.00 94.44 234 GLU A O 1
ATOM 1825 N N . ASN A 1 235 ? 9.363 3.437 2.093 1.00 96.50 235 ASN A N 1
ATOM 1826 C CA . ASN A 1 235 ? 8.128 3.036 1.415 1.00 96.50 235 ASN A CA 1
ATOM 1827 C C . ASN A 1 235 ? 8.301 2.946 -0.108 1.00 96.50 235 ASN A C 1
ATOM 1829 O O . ASN A 1 235 ? 7.694 2.084 -0.739 1.00 96.50 235 ASN A O 1
ATOM 1833 N N . ARG A 1 236 ? 9.172 3.768 -0.707 1.00 97.88 236 ARG A N 1
ATOM 1834 C CA . ARG A 1 236 ? 9.518 3.636 -2.127 1.00 97.88 236 ARG A CA 1
ATOM 1835 C C . ARG A 1 236 ? 10.322 2.367 -2.386 1.00 97.88 236 ARG A C 1
ATOM 1837 O O . ARG A 1 236 ? 10.080 1.728 -3.406 1.00 97.88 236 ARG A O 1
ATOM 1844 N N . ASP A 1 237 ? 11.205 1.960 -1.468 1.00 97.44 237 ASP A N 1
ATOM 1845 C CA . ASP A 1 237 ? 11.927 0.680 -1.565 1.00 97.44 237 ASP A CA 1
ATOM 1846 C C . ASP A 1 237 ? 10.960 -0.513 -1.565 1.00 97.44 237 ASP A C 1
ATOM 1848 O O . ASP A 1 237 ? 11.129 -1.446 -2.356 1.00 97.44 237 ASP A O 1
ATOM 1852 N N . VAL A 1 238 ? 9.907 -0.464 -0.738 1.00 98.19 238 VAL A N 1
ATOM 1853 C CA . VAL A 1 238 ? 8.816 -1.456 -0.741 1.00 98.19 238 VAL A CA 1
ATOM 1854 C C . VAL A 1 238 ? 8.125 -1.497 -2.099 1.00 98.19 238 VAL A C 1
ATOM 1856 O O . VAL A 1 238 ? 8.088 -2.551 -2.732 1.00 98.19 238 VAL A O 1
ATOM 1859 N N . ILE A 1 239 ? 7.620 -0.361 -2.580 1.00 98.56 239 ILE A N 1
ATOM 1860 C CA . ILE A 1 239 ? 6.842 -0.300 -3.824 1.00 98.56 239 ILE A CA 1
ATOM 1861 C C . ILE A 1 239 ? 7.695 -0.721 -5.032 1.00 98.56 239 ILE A C 1
ATOM 1863 O O . ILE A 1 239 ? 7.254 -1.507 -5.872 1.00 98.56 239 ILE A O 1
ATOM 1867 N N . TYR A 1 240 ? 8.948 -0.269 -5.093 1.00 98.50 240 TYR A N 1
ATOM 1868 C CA . TYR A 1 240 ? 9.899 -0.675 -6.125 1.00 98.50 240 TYR A CA 1
ATOM 1869 C C . TYR A 1 240 ? 10.201 -2.177 -6.078 1.00 98.50 240 TYR A C 1
ATOM 1871 O O . TYR A 1 240 ? 10.236 -2.831 -7.120 1.00 98.50 240 TYR A O 1
ATOM 1879 N N . SER A 1 241 ? 10.369 -2.752 -4.885 1.00 98.31 241 SER A N 1
ATOM 1880 C CA . SER A 1 241 ? 10.593 -4.193 -4.735 1.00 98.31 241 SER A CA 1
ATOM 1881 C C . SER A 1 241 ? 9.387 -5.011 -5.201 1.00 98.31 241 SER A C 1
ATOM 1883 O O . SER A 1 241 ? 9.576 -6.061 -5.813 1.00 98.31 241 SER A O 1
ATOM 1885 N N . ILE A 1 242 ? 8.159 -4.520 -4.985 1.00 98.38 242 ILE A N 1
ATOM 1886 C CA . ILE A 1 242 ? 6.936 -5.148 -5.514 1.00 98.38 242 ILE A CA 1
ATOM 1887 C C . ILE A 1 242 ? 6.967 -5.147 -7.048 1.00 98.38 242 ILE A C 1
ATOM 1889 O O . ILE A 1 242 ? 6.748 -6.193 -7.659 1.00 98.38 242 ILE A O 1
ATOM 1893 N N . ALA A 1 243 ? 7.307 -4.016 -7.673 1.00 97.75 243 ALA A N 1
ATOM 1894 C CA . ALA A 1 243 ? 7.416 -3.913 -9.130 1.00 97.75 243 ALA A CA 1
ATOM 1895 C C . ALA A 1 243 ? 8.487 -4.862 -9.710 1.00 97.75 243 ALA A C 1
ATOM 1897 O O . ALA A 1 243 ? 8.235 -5.552 -10.699 1.00 97.75 243 ALA A O 1
ATOM 1898 N N . ILE A 1 244 ? 9.653 -4.966 -9.060 1.00 96.56 244 ILE A N 1
ATOM 1899 C CA . ILE A 1 244 ? 10.727 -5.895 -9.450 1.00 96.56 244 ILE A CA 1
ATOM 1900 C C . ILE A 1 244 ? 10.275 -7.352 -9.332 1.00 96.56 244 ILE A C 1
ATOM 1902 O O . ILE A 1 244 ? 10.469 -8.128 -10.269 1.00 96.56 244 ILE A O 1
ATOM 1906 N N . ALA A 1 245 ? 9.677 -7.726 -8.198 1.00 95.75 245 ALA A N 1
ATOM 1907 C CA . ALA A 1 245 ? 9.204 -9.085 -7.966 1.00 95.75 245 ALA A CA 1
ATOM 1908 C C . ALA A 1 245 ? 8.118 -9.482 -8.970 1.00 95.75 245 ALA A C 1
ATOM 1910 O O . ALA A 1 245 ? 8.154 -10.587 -9.506 1.00 95.75 245 ALA A O 1
ATOM 1911 N N . ARG A 1 246 ? 7.201 -8.561 -9.285 1.00 92.38 246 ARG A N 1
ATOM 1912 C CA . ARG A 1 246 ? 6.183 -8.752 -10.319 1.00 92.38 246 ARG A CA 1
ATOM 1913 C C . ARG A 1 246 ? 6.810 -9.009 -11.689 1.00 92.38 246 ARG A C 1
ATOM 1915 O O . ARG A 1 246 ? 6.513 -10.026 -12.305 1.00 92.38 246 ARG A O 1
ATOM 1922 N N . HIS A 1 247 ? 7.681 -8.112 -12.145 1.00 92.12 247 HIS A N 1
ATOM 1923 C CA . HIS A 1 247 ? 8.254 -8.181 -13.489 1.00 92.12 247 HIS A CA 1
ATOM 1924 C C . HIS A 1 247 ? 9.166 -9.403 -13.685 1.00 92.12 247 HIS A C 1
ATOM 1926 O O . HIS A 1 247 ? 9.048 -10.152 -14.654 1.00 92.12 247 HIS A O 1
ATOM 1932 N N . LEU A 1 248 ? 10.092 -9.630 -12.750 1.00 91.88 248 LEU A N 1
ATOM 1933 C CA . LEU A 1 248 ? 11.090 -10.691 -12.888 1.00 91.88 248 LEU A CA 1
ATOM 1934 C C . LEU A 1 248 ? 10.562 -12.051 -12.422 1.00 91.88 248 LEU A C 1
ATOM 1936 O O . LEU A 1 248 ? 10.951 -13.080 -12.975 1.00 91.88 248 LEU A O 1
ATOM 1940 N N . GLY A 1 249 ? 9.665 -12.072 -11.434 1.00 90.56 249 GLY A N 1
ATOM 1941 C CA . GLY A 1 249 ? 9.132 -13.301 -10.850 1.00 90.56 249 GLY A CA 1
ATOM 1942 C C . GLY A 1 249 ? 8.284 -14.108 -11.826 1.00 90.56 249 GLY A C 1
ATOM 1943 O O . GLY A 1 249 ? 8.352 -15.334 -11.815 1.00 90.56 249 GLY A O 1
ATOM 1944 N N . GLN A 1 250 ? 7.541 -13.456 -12.726 1.00 84.56 250 GLN A N 1
ATOM 1945 C CA . GLN A 1 250 ? 6.758 -14.146 -13.763 1.00 84.56 250 GLN A CA 1
ATOM 1946 C C . GLN A 1 250 ? 7.631 -14.949 -14.740 1.00 84.56 250 GLN A C 1
ATOM 1948 O O . GLN A 1 250 ? 7.185 -15.951 -15.292 1.00 84.56 250 GLN A O 1
ATOM 1953 N N . ARG A 1 251 ? 8.895 -14.551 -14.919 1.00 84.81 251 ARG A N 1
ATOM 1954 C CA . ARG A 1 251 ? 9.849 -15.210 -15.824 1.00 84.81 251 ARG A CA 1
ATOM 1955 C C . ARG A 1 251 ? 10.588 -16.377 -15.165 1.00 84.81 251 ARG A C 1
ATOM 1957 O O . ARG A 1 251 ? 11.333 -17.086 -15.838 1.00 84.81 251 ARG A O 1
ATOM 1964 N N . TRP A 1 252 ? 10.396 -16.583 -13.861 1.00 88.19 252 TRP A N 1
ATOM 1965 C CA . TRP A 1 252 ? 11.074 -17.618 -13.089 1.00 88.19 252 TRP A CA 1
ATOM 1966 C C . TRP A 1 252 ? 10.107 -18.746 -12.723 1.00 88.19 252 TRP A C 1
ATOM 1968 O O . TRP A 1 252 ? 9.156 -18.544 -11.965 1.00 88.19 252 TRP A O 1
ATOM 1978 N N . ALA A 1 253 ? 10.349 -19.951 -13.247 1.00 85.25 253 ALA A N 1
ATOM 1979 C CA . ALA A 1 253 ? 9.432 -21.084 -13.095 1.00 85.25 253 ALA A CA 1
ATOM 1980 C C . ALA A 1 253 ? 9.182 -21.453 -11.621 1.00 85.25 253 ALA A C 1
ATOM 1982 O O . ALA A 1 253 ? 8.030 -21.575 -11.218 1.00 85.25 253 ALA A O 1
ATOM 1983 N N . ASP A 1 254 ? 10.235 -21.520 -10.804 1.00 86.56 254 ASP A N 1
ATOM 1984 C CA . ASP A 1 254 ? 10.143 -21.968 -9.406 1.00 86.56 254 ASP A CA 1
ATOM 1985 C C . ASP A 1 254 ? 9.854 -20.846 -8.393 1.00 86.56 254 ASP A C 1
ATOM 1987 O O . ASP A 1 254 ? 9.777 -21.103 -7.190 1.00 86.56 254 ASP A O 1
ATOM 1991 N N . PHE A 1 255 ? 9.679 -19.598 -8.835 1.00 89.50 255 PHE A N 1
ATOM 1992 C CA . PHE A 1 255 ? 9.306 -18.499 -7.941 1.00 89.50 255 PHE A CA 1
ATOM 1993 C C . PHE A 1 255 ? 7.875 -18.694 -7.390 1.00 89.50 255 PHE A C 1
ATOM 1995 O O . PHE A 1 255 ? 7.001 -19.131 -8.137 1.00 89.50 255 PHE A O 1
ATOM 2002 N N . PRO A 1 256 ? 7.589 -18.383 -6.110 1.00 90.06 256 PRO A N 1
ATOM 2003 C CA . PRO A 1 256 ? 8.496 -17.876 -5.071 1.00 90.06 256 PRO A CA 1
ATOM 2004 C C . PRO A 1 256 ? 9.220 -18.968 -4.255 1.00 90.06 256 PRO A C 1
ATOM 2006 O O . PRO A 1 256 ? 9.961 -18.643 -3.329 1.00 90.06 256 PRO A O 1
ATOM 2009 N N . HIS A 1 257 ? 9.018 -20.253 -4.562 1.00 86.94 257 HIS A N 1
ATOM 2010 C CA . HIS A 1 257 ? 9.520 -21.382 -3.768 1.00 86.94 257 HIS A CA 1
ATOM 2011 C C . HIS A 1 257 ? 11.044 -21.522 -3.790 1.00 86.94 257 HIS A C 1
ATOM 2013 O O . HIS A 1 257 ? 11.644 -21.858 -2.769 1.00 86.94 257 HIS A O 1
ATOM 2019 N N . SER A 1 258 ? 11.671 -21.289 -4.945 1.00 84.31 258 SER A N 1
ATOM 2020 C CA . SER A 1 258 ? 13.117 -21.419 -5.096 1.00 84.31 258 SER A CA 1
ATOM 2021 C C . SER A 1 258 ? 13.676 -20.379 -6.056 1.00 84.31 258 SER A C 1
ATOM 2023 O O . SER A 1 258 ? 13.244 -20.261 -7.202 1.00 84.31 258 SER A O 1
ATOM 2025 N N . LEU A 1 259 ? 14.683 -19.648 -5.579 1.00 83.44 259 LEU A N 1
ATOM 2026 C CA . LEU A 1 259 ? 15.558 -18.817 -6.393 1.00 83.44 259 LEU A CA 1
ATOM 2027 C C . LEU A 1 259 ? 17.003 -19.236 -6.118 1.00 83.44 259 LEU A C 1
ATOM 2029 O O . LEU A 1 259 ? 17.366 -19.413 -4.949 1.00 83.44 259 LEU A O 1
ATOM 2033 N N . PRO A 1 260 ? 17.852 -19.367 -7.153 1.00 75.19 260 PRO A N 1
ATOM 2034 C CA . PRO A 1 260 ? 19.275 -19.582 -6.948 1.00 75.19 260 PRO A CA 1
ATOM 2035 C C . PRO A 1 260 ? 19.841 -18.457 -6.081 1.00 75.19 260 PRO A C 1
ATOM 2037 O O . PRO A 1 260 ? 19.581 -17.283 -6.350 1.00 75.19 260 PRO A O 1
ATOM 2040 N N . GLN A 1 261 ? 20.625 -18.800 -5.055 1.00 76.62 261 GLN A N 1
ATOM 2041 C CA . GLN A 1 261 ? 21.361 -17.772 -4.326 1.00 76.62 261 GLN A CA 1
ATOM 2042 C C . GLN A 1 261 ? 22.304 -17.068 -5.306 1.00 76.62 261 GLN A C 1
ATOM 2044 O O . GLN A 1 261 ? 23.113 -17.738 -5.959 1.00 76.62 261 GLN A O 1
ATOM 2049 N N . PRO A 1 262 ? 22.205 -15.739 -5.441 1.00 76.81 262 PRO A N 1
ATOM 2050 C CA . PRO A 1 262 ? 23.020 -15.032 -6.402 1.00 76.81 262 PRO A CA 1
ATOM 2051 C C . PRO A 1 262 ? 24.487 -15.097 -5.967 1.00 76.81 262 PRO A C 1
ATOM 2053 O O . PRO A 1 262 ? 24.837 -14.788 -4.830 1.00 76.81 262 PRO A O 1
ATOM 2056 N N . ILE A 1 263 ? 25.357 -15.502 -6.895 1.00 68.56 263 ILE A N 1
ATOM 2057 C CA . ILE A 1 263 ? 26.811 -15.599 -6.670 1.00 68.56 263 ILE A CA 1
ATOM 2058 C C . ILE A 1 263 ? 27.421 -14.195 -6.500 1.00 68.56 263 ILE A C 1
ATOM 2060 O O . ILE A 1 263 ? 28.485 -14.028 -5.908 1.00 68.56 263 ILE A O 1
ATOM 2064 N N . THR A 1 264 ? 26.736 -13.167 -7.010 1.00 69.94 264 THR A N 1
ATOM 2065 C CA . THR A 1 264 ? 27.154 -11.765 -6.938 1.00 69.94 264 THR A CA 1
ATOM 2066 C C . THR A 1 264 ? 25.973 -10.877 -6.562 1.00 69.94 264 THR A C 1
ATOM 2068 O O . THR A 1 264 ? 24.841 -11.163 -6.930 1.00 69.94 264 THR A O 1
ATOM 2071 N N . THR A 1 265 ? 26.227 -9.743 -5.913 1.00 65.44 265 THR A N 1
ATOM 2072 C CA . THR A 1 265 ? 25.228 -8.680 -5.705 1.00 65.44 265 THR A CA 1
ATOM 2073 C C . THR A 1 265 ? 25.132 -7.733 -6.909 1.00 65.44 265 THR A C 1
ATOM 2075 O O . THR A 1 265 ? 24.801 -6.559 -6.762 1.00 65.44 265 THR A O 1
ATOM 2078 N N . ASN A 1 266 ? 25.474 -8.209 -8.113 1.00 71.44 266 ASN A N 1
ATOM 2079 C CA . ASN A 1 266 ? 25.519 -7.374 -9.307 1.00 71.44 266 ASN A CA 1
ATOM 2080 C C . ASN A 1 266 ? 24.112 -6.889 -9.680 1.00 71.44 266 ASN A C 1
ATOM 2082 O O . ASN A 1 266 ? 23.253 -7.678 -10.061 1.00 71.44 266 ASN A O 1
ATOM 2086 N N . GLU A 1 267 ? 23.907 -5.572 -9.663 1.00 67.44 267 GLU A N 1
ATOM 2087 C CA . GLU A 1 267 ? 22.634 -4.939 -10.024 1.00 67.44 267 GLU A CA 1
ATOM 2088 C C . GLU A 1 267 ? 22.236 -5.123 -11.496 1.00 67.44 267 GLU A C 1
ATOM 2090 O O . GLU A 1 267 ? 21.165 -4.682 -11.890 1.00 67.44 267 GLU A O 1
ATOM 2095 N N . LYS A 1 268 ? 23.062 -5.743 -12.343 1.00 76.12 268 LYS A N 1
ATOM 2096 C CA . LYS A 1 268 ? 22.674 -6.128 -13.711 1.00 76.12 268 LYS A CA 1
ATOM 2097 C C . LYS A 1 268 ? 22.095 -7.540 -13.802 1.00 76.12 268 LYS A C 1
ATOM 2099 O O . LYS A 1 268 ? 21.518 -7.879 -14.828 1.00 76.12 268 LYS A O 1
ATOM 2104 N N . ASP A 1 269 ? 22.239 -8.349 -12.757 1.00 85.94 269 ASP A N 1
ATOM 2105 C CA . ASP A 1 269 ? 21.723 -9.714 -12.715 1.00 85.94 269 ASP A CA 1
ATOM 2106 C C . ASP A 1 269 ? 20.253 -9.716 -12.265 1.00 85.94 269 ASP A C 1
ATOM 2108 O O . ASP A 1 269 ? 19.923 -9.351 -11.134 1.00 85.94 269 ASP A O 1
ATOM 2112 N N . ALA A 1 270 ? 19.357 -10.125 -13.167 1.00 88.38 270 ALA A N 1
ATOM 2113 C CA . ALA A 1 270 ? 17.925 -10.227 -12.898 1.00 88.38 270 ALA A CA 1
ATOM 2114 C C . ALA A 1 270 ? 17.615 -11.201 -11.748 1.00 88.38 270 ALA A C 1
ATOM 2116 O O . ALA A 1 270 ? 16.742 -10.916 -10.928 1.00 88.38 270 ALA A O 1
ATOM 2117 N N . GLY A 1 271 ? 18.362 -12.306 -11.636 1.00 89.75 271 GLY A N 1
ATOM 2118 C CA . GLY A 1 271 ? 18.200 -13.260 -10.539 1.00 89.75 271 GLY A CA 1
ATOM 2119 C C . GLY A 1 271 ? 18.568 -12.638 -9.194 1.00 89.75 271 GLY A C 1
ATOM 2120 O O . GLY A 1 271 ? 17.817 -12.760 -8.227 1.00 89.75 271 GLY A O 1
ATOM 2121 N N . ALA A 1 272 ? 19.673 -11.886 -9.146 1.00 89.88 272 ALA A N 1
ATOM 2122 C CA . ALA A 1 272 ? 20.086 -11.165 -7.945 1.00 89.88 272 ALA A CA 1
ATOM 2123 C C . ALA A 1 272 ? 19.070 -10.087 -7.532 1.00 89.88 272 ALA A C 1
ATOM 2125 O O . ALA A 1 272 ? 18.716 -10.008 -6.355 1.00 89.88 272 ALA A O 1
ATOM 2126 N N . LYS A 1 273 ? 18.551 -9.294 -8.485 1.00 91.94 273 LYS A N 1
ATOM 2127 C CA . LYS A 1 273 ? 17.496 -8.296 -8.216 1.00 91.94 273 LYS A CA 1
ATOM 2128 C C . LYS A 1 273 ? 16.243 -8.937 -7.629 1.00 91.94 273 LYS A C 1
ATOM 2130 O O . LYS A 1 273 ? 15.737 -8.458 -6.616 1.00 91.94 273 LYS A O 1
ATOM 2135 N N . LEU A 1 274 ? 15.756 -10.008 -8.259 1.00 94.00 274 LEU A N 1
ATOM 2136 C CA . LEU A 1 274 ? 14.561 -10.718 -7.817 1.00 94.00 274 LEU A CA 1
ATOM 2137 C C . LEU A 1 274 ? 14.765 -11.326 -6.425 1.00 94.00 274 LEU A C 1
ATOM 2139 O O . LEU A 1 274 ? 13.905 -11.166 -5.565 1.00 94.00 274 LEU A O 1
ATOM 2143 N N . PHE A 1 275 ? 15.920 -11.949 -6.172 1.00 93.25 275 PHE A N 1
ATOM 2144 C CA . PHE A 1 275 ? 16.256 -12.508 -4.863 1.00 93.25 275 PHE A CA 1
ATOM 2145 C C . PHE A 1 275 ? 16.258 -11.439 -3.762 1.00 93.25 275 PHE A C 1
ATOM 2147 O O . PHE A 1 275 ? 15.661 -11.641 -2.704 1.00 93.25 275 PHE A O 1
ATOM 2154 N N . VAL A 1 276 ? 16.895 -10.288 -4.008 1.00 93.81 276 VAL A N 1
ATOM 2155 C CA . VAL A 1 276 ? 16.930 -9.173 -3.049 1.00 93.81 276 VAL A CA 1
ATOM 2156 C C . VAL A 1 276 ? 15.524 -8.632 -2.792 1.00 93.81 276 VAL A C 1
ATOM 2158 O O . VAL A 1 276 ? 15.147 -8.483 -1.632 1.00 93.81 276 VAL A O 1
ATOM 2161 N N . ALA A 1 277 ? 14.734 -8.395 -3.843 1.00 96.12 277 ALA A N 1
ATOM 2162 C CA . ALA A 1 277 ? 13.359 -7.914 -3.714 1.00 96.12 277 ALA A CA 1
ATOM 2163 C C . ALA A 1 277 ? 12.475 -8.905 -2.939 1.00 96.12 277 ALA A C 1
ATOM 2165 O O . ALA A 1 277 ? 11.763 -8.501 -2.019 1.00 96.12 277 ALA A O 1
ATOM 2166 N N . GLN A 1 278 ? 12.568 -10.205 -3.250 1.00 96.19 278 GLN A N 1
ATOM 2167 C CA . GLN A 1 278 ? 11.839 -11.255 -2.538 1.00 96.19 278 GLN A CA 1
ATOM 2168 C C . GLN A 1 278 ? 12.193 -11.252 -1.048 1.00 96.19 278 GLN A C 1
ATOM 2170 O O . GLN A 1 278 ? 11.303 -11.167 -0.203 1.00 96.19 278 GLN A O 1
ATOM 2175 N N . LYS A 1 279 ? 13.488 -11.314 -0.711 1.00 95.69 279 LYS A N 1
ATOM 2176 C CA . LYS A 1 279 ? 13.931 -11.363 0.690 1.00 95.69 279 LYS A CA 1
ATOM 2177 C C . LYS A 1 279 ? 13.595 -10.102 1.460 1.00 95.69 279 LYS A C 1
ATOM 2179 O O . LYS A 1 279 ? 13.183 -10.208 2.613 1.00 95.69 279 LYS A O 1
ATOM 2184 N N . PHE A 1 280 ? 13.717 -8.941 0.830 1.00 96.69 280 PHE A N 1
ATOM 2185 C CA . PHE A 1 280 ? 13.305 -7.686 1.4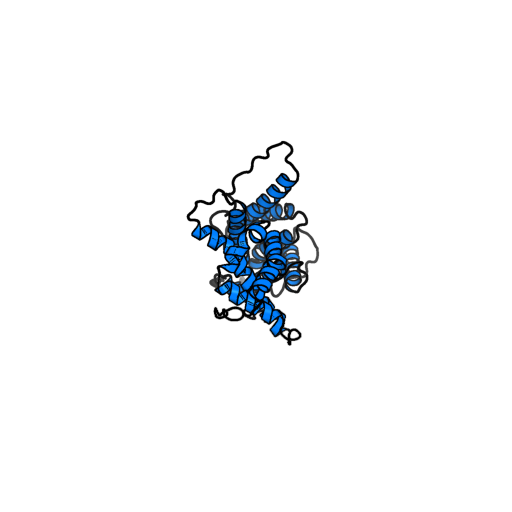34 1.00 96.69 280 PHE A CA 1
ATOM 2186 C C . PHE A 1 280 ? 11.812 -7.708 1.788 1.00 96.69 280 PHE A C 1
ATOM 2188 O O . PHE A 1 280 ? 11.466 -7.505 2.948 1.00 96.69 280 PHE A O 1
ATOM 2195 N N . LEU A 1 281 ? 10.928 -8.045 0.843 1.00 97.94 281 LEU A N 1
ATOM 2196 C CA . LEU A 1 281 ? 9.479 -8.067 1.084 1.00 97.94 281 LEU A CA 1
ATOM 2197 C C 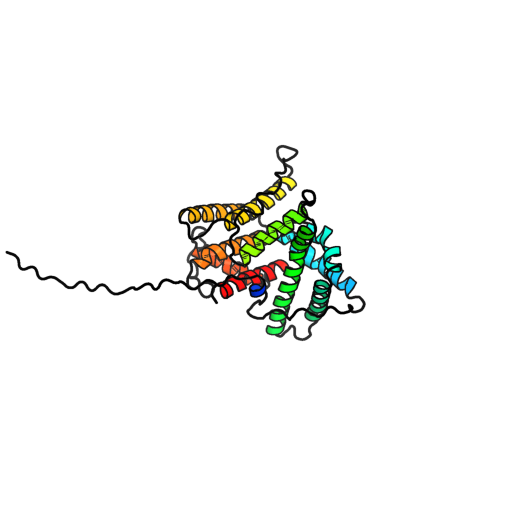. LEU A 1 281 ? 9.056 -9.128 2.114 1.00 97.94 281 LEU A C 1
ATOM 2199 O O . LEU A 1 281 ? 8.223 -8.840 2.974 1.00 97.94 281 LEU A O 1
ATOM 2203 N N . GLU A 1 282 ? 9.662 -10.319 2.095 1.00 97.06 282 GLU A N 1
ATOM 2204 C CA . GLU A 1 282 ? 9.438 -11.355 3.116 1.00 97.06 282 GLU A CA 1
ATOM 2205 C C . GLU A 1 282 ? 9.827 -10.868 4.524 1.00 97.06 282 GLU A C 1
ATOM 2207 O O . GLU A 1 282 ? 9.089 -11.090 5.484 1.00 97.06 282 GLU A O 1
ATOM 2212 N N . GLN A 1 283 ? 10.968 -10.185 4.666 1.00 96.69 283 GLN A N 1
ATOM 2213 C CA . GLN A 1 283 ? 11.423 -9.630 5.948 1.00 96.69 283 GLN A CA 1
ATOM 2214 C C . GLN A 1 283 ? 10.515 -8.498 6.432 1.00 96.69 283 GLN A C 1
ATOM 2216 O O . GLN A 1 283 ? 10.130 -8.465 7.603 1.00 96.69 283 GLN A O 1
ATOM 2221 N N . GLN A 1 284 ? 10.136 -7.593 5.527 1.00 96.06 284 GLN A N 1
ATOM 2222 C CA . GLN A 1 284 ? 9.213 -6.500 5.815 1.00 96.06 284 GLN A CA 1
ATOM 2223 C C . GLN A 1 284 ? 7.869 -7.040 6.320 1.00 96.06 284 GLN A C 1
ATOM 2225 O O . GLN A 1 284 ? 7.404 -6.620 7.381 1.00 96.06 284 GLN A O 1
ATOM 2230 N N . ALA A 1 285 ? 7.298 -8.037 5.634 1.00 95.69 285 ALA A N 1
ATOM 2231 C CA . ALA A 1 285 ? 6.061 -8.705 6.037 1.00 95.69 285 ALA A CA 1
ATOM 2232 C C . ALA A 1 285 ? 6.183 -9.434 7.389 1.00 95.69 285 ALA A C 1
ATOM 2234 O O . ALA A 1 285 ? 5.242 -9.432 8.179 1.00 95.69 285 ALA A O 1
ATOM 2235 N N . ASN A 1 286 ? 7.349 -10.017 7.689 1.00 92.19 286 ASN A N 1
ATOM 2236 C CA . ASN A 1 286 ? 7.609 -10.770 8.923 1.00 92.19 286 ASN A CA 1
ATOM 2237 C C . ASN A 1 286 ? 8.117 -9.914 10.095 1.00 92.19 286 ASN A C 1
ATOM 2239 O O . ASN A 1 286 ? 8.665 -10.441 11.062 1.00 92.19 286 ASN A O 1
ATOM 2243 N N . GLY A 1 287 ? 7.896 -8.599 10.041 1.00 85.94 287 GLY A N 1
ATOM 2244 C CA . GLY A 1 287 ? 8.008 -7.724 11.206 1.00 85.94 287 GLY A CA 1
ATOM 2245 C C . GLY A 1 287 ? 9.102 -6.667 11.134 1.00 85.94 287 GLY A C 1
ATOM 2246 O O . GLY A 1 287 ? 9.078 -5.770 11.976 1.00 85.94 287 GLY A O 1
ATOM 2247 N N . SER A 1 288 ? 9.990 -6.709 10.134 1.00 87.06 288 SER A N 1
ATOM 2248 C CA . SER A 1 288 ? 11.042 -5.695 9.956 1.00 87.06 288 SER A CA 1
ATOM 2249 C C . SER A 1 288 ? 10.535 -4.353 9.422 1.00 87.06 288 SER A C 1
ATOM 2251 O O . SER A 1 288 ? 11.278 -3.378 9.492 1.00 87.06 288 SER A O 1
ATOM 2253 N N . GLY A 1 289 ? 9.303 -4.280 8.905 1.00 83.75 289 GLY A N 1
ATOM 2254 C CA . GLY A 1 289 ? 8.747 -3.014 8.424 1.00 83.75 289 GLY A CA 1
ATOM 2255 C C . GLY A 1 289 ? 8.488 -2.001 9.531 1.00 83.75 289 GLY A C 1
ATOM 2256 O O . GLY A 1 289 ? 8.118 -2.358 10.652 1.00 83.75 289 GLY A O 1
ATOM 2257 N N . THR A 1 290 ? 8.663 -0.719 9.223 1.00 88.00 290 THR A N 1
ATOM 2258 C CA . THR A 1 290 ? 8.533 0.349 10.229 1.00 88.00 290 THR A CA 1
ATOM 2259 C C . THR A 1 290 ? 7.095 0.678 10.609 1.00 88.00 290 THR A C 1
ATOM 2261 O O . THR A 1 290 ? 6.854 1.178 11.708 1.00 88.00 290 THR A O 1
ATOM 2264 N N . THR A 1 291 ? 6.122 0.381 9.744 1.00 95.31 291 THR A N 1
ATOM 2265 C CA . THR A 1 291 ? 4.698 0.636 10.004 1.00 95.31 291 THR A CA 1
ATOM 2266 C C . THR A 1 291 ? 3.851 -0.605 9.758 1.00 95.31 291 THR A C 1
ATOM 2268 O O . THR A 1 291 ? 4.211 -1.458 8.946 1.00 95.31 291 THR A O 1
ATOM 2271 N N . GLN A 1 292 ? 2.695 -0.702 10.423 1.00 95.19 292 GLN A N 1
ATOM 2272 C CA . GLN A 1 292 ? 1.754 -1.796 10.160 1.00 95.19 292 GLN A CA 1
ATOM 2273 C C . GLN A 1 292 ? 1.264 -1.782 8.707 1.00 95.19 292 GLN A C 1
ATOM 2275 O O . GLN A 1 292 ? 1.173 -2.835 8.089 1.00 95.19 292 GLN A O 1
ATOM 2280 N N . VAL A 1 293 ? 1.060 -0.599 8.117 1.00 98.00 293 VAL A N 1
ATOM 2281 C CA . VAL A 1 293 ? 0.685 -0.447 6.700 1.00 98.00 293 VAL A CA 1
ATOM 2282 C C . VAL A 1 293 ? 1.717 -1.104 5.785 1.00 98.00 293 VAL A C 1
ATOM 2284 O O . VAL A 1 293 ? 1.353 -1.966 4.986 1.00 98.00 293 VAL A O 1
ATOM 2287 N N . SER A 1 294 ? 3.004 -0.787 5.957 1.00 97.25 294 SER A N 1
ATOM 2288 C CA . SER A 1 294 ? 4.081 -1.385 5.158 1.00 97.25 294 SER A CA 1
ATOM 2289 C C . SER A 1 294 ? 4.145 -2.905 5.355 1.00 97.25 294 SER A C 1
ATOM 2291 O O . SER A 1 294 ? 4.238 -3.638 4.371 1.00 97.25 294 SER A O 1
ATOM 2293 N N . LYS A 1 295 ? 4.013 -3.401 6.597 1.00 97.88 295 LYS A N 1
ATOM 2294 C CA . LYS A 1 295 ? 4.003 -4.847 6.893 1.00 97.88 295 LYS A CA 1
ATOM 2295 C C . LYS A 1 295 ? 2.857 -5.570 6.186 1.00 97.88 295 LYS A C 1
ATOM 2297 O O . LYS A 1 295 ? 3.084 -6.607 5.566 1.00 97.88 295 LYS A O 1
ATOM 2302 N N . ARG A 1 296 ? 1.633 -5.031 6.256 1.00 98.31 296 ARG A N 1
ATOM 2303 C CA . ARG A 1 296 ? 0.449 -5.659 5.650 1.00 98.31 296 ARG A CA 1
ATOM 2304 C C . ARG A 1 296 ? 0.474 -5.605 4.132 1.00 98.31 296 ARG A C 1
ATOM 2306 O O . ARG A 1 296 ? 0.231 -6.636 3.515 1.00 98.31 296 ARG A O 1
ATOM 2313 N N . ILE A 1 297 ? 0.875 -4.484 3.533 1.00 98.38 297 ILE A N 1
ATOM 2314 C CA . ILE A 1 297 ? 1.038 -4.391 2.074 1.00 98.38 297 ILE A CA 1
ATOM 2315 C C . ILE A 1 297 ? 2.136 -5.348 1.580 1.00 98.38 297 ILE A C 1
ATOM 2317 O O . ILE A 1 297 ? 1.931 -6.040 0.585 1.00 98.38 297 ILE A O 1
ATOM 2321 N N . CYS A 1 298 ? 3.264 -5.472 2.293 1.00 98.50 298 CYS A N 1
ATOM 2322 C CA . CYS A 1 298 ? 4.281 -6.479 1.963 1.00 98.50 298 CYS A CA 1
ATOM 2323 C C . CYS A 1 298 ? 3.726 -7.905 2.077 1.00 98.50 298 CYS A C 1
ATOM 2325 O O . CYS A 1 298 ? 3.990 -8.733 1.212 1.00 98.50 298 CYS A O 1
ATOM 2327 N N . GLY A 1 299 ? 2.921 -8.191 3.105 1.00 98.06 299 GLY A N 1
ATOM 2328 C CA . GLY A 1 299 ? 2.231 -9.473 3.240 1.00 98.06 299 GLY A CA 1
ATOM 2329 C C . GLY A 1 299 ? 1.312 -9.776 2.052 1.00 98.06 299 GLY A C 1
ATOM 2330 O O . GLY A 1 299 ? 1.348 -10.888 1.525 1.00 98.06 299 GLY A O 1
ATOM 2331 N N . MET A 1 300 ? 0.534 -8.788 1.599 1.00 98.50 300 MET A N 1
ATOM 2332 C CA . MET A 1 300 ? -0.332 -8.907 0.419 1.00 98.50 300 MET A CA 1
ATOM 2333 C C . MET A 1 300 ? 0.488 -9.155 -0.855 1.00 98.50 300 MET A C 1
ATOM 2335 O O . MET A 1 300 ? 0.129 -10.017 -1.655 1.00 98.50 300 MET A O 1
ATOM 2339 N N . ALA A 1 301 ? 1.618 -8.459 -1.018 1.00 97.88 301 ALA A N 1
ATOM 2340 C CA . ALA A 1 301 ? 2.532 -8.665 -2.142 1.00 97.88 301 ALA A CA 1
ATOM 2341 C C . ALA A 1 301 ? 3.156 -10.069 -2.136 1.00 97.88 301 ALA A C 1
ATOM 2343 O O . ALA A 1 301 ? 3.217 -10.719 -3.171 1.00 97.88 301 ALA A O 1
ATOM 2344 N N . VAL A 1 302 ? 3.571 -10.576 -0.972 1.00 97.12 302 VAL A N 1
ATOM 2345 C CA . VAL A 1 302 ? 4.073 -11.953 -0.846 1.00 97.12 302 VAL A CA 1
ATOM 2346 C C . VAL A 1 302 ? 2.965 -12.958 -1.174 1.00 97.12 302 VAL A C 1
ATOM 2348 O O . VAL A 1 302 ? 3.216 -13.940 -1.872 1.00 97.12 302 VAL A O 1
ATOM 2351 N N . ARG A 1 303 ? 1.723 -12.722 -0.719 1.00 96.50 303 ARG A N 1
ATOM 2352 C CA . ARG A 1 303 ? 0.579 -13.599 -1.018 1.00 96.50 303 ARG A CA 1
ATOM 2353 C C . ARG A 1 303 ? 0.275 -13.652 -2.517 1.00 96.50 303 ARG A C 1
ATOM 2355 O O . ARG A 1 303 ? -0.064 -14.732 -3.005 1.00 96.50 303 ARG A O 1
ATOM 2362 N N . SER A 1 304 ? 0.435 -12.549 -3.252 1.00 95.50 304 SER A N 1
ATOM 2363 C CA . SER A 1 304 ? 0.101 -12.498 -4.683 1.00 95.50 304 SER A CA 1
ATOM 2364 C C . SER A 1 304 ? 0.943 -13.444 -5.539 1.00 95.50 304 SER A C 1
ATOM 2366 O O . SER A 1 304 ? 0.444 -13.998 -6.519 1.00 95.50 304 SER A O 1
ATOM 2368 N N . TRP A 1 305 ? 2.182 -13.728 -5.133 1.00 93.50 305 TRP A N 1
ATOM 2369 C CA . TRP A 1 305 ? 3.055 -14.677 -5.830 1.00 93.50 305 TRP A CA 1
ATOM 2370 C C . TRP A 1 305 ? 2.533 -16.112 -5.802 1.00 93.50 305 TRP A C 1
ATOM 2372 O O . TRP A 1 305 ? 2.774 -16.866 -6.740 1.00 93.50 305 TRP A O 1
ATOM 2382 N N . PHE A 1 306 ? 1.827 -16.487 -4.734 1.00 92.06 306 PHE A N 1
ATOM 2383 C CA . PHE A 1 306 ? 1.222 -17.809 -4.604 1.00 92.06 306 PHE A CA 1
ATOM 2384 C C . PHE A 1 306 ? -0.125 -17.857 -5.325 1.00 92.06 306 PHE A C 1
ATOM 2386 O O . PHE A 1 306 ? -0.329 -18.730 -6.157 1.00 92.06 306 PHE A O 1
ATOM 2393 N N . VAL A 1 307 ? -1.005 -16.879 -5.078 1.00 91.75 307 VAL A N 1
ATOM 2394 C CA . VAL A 1 307 ? -2.361 -16.852 -5.663 1.00 91.75 307 VAL A CA 1
ATOM 2395 C C . VAL A 1 307 ? -2.333 -16.787 -7.188 1.00 91.75 307 VAL A C 1
ATOM 2397 O O . VAL A 1 307 ? -3.141 -17.437 -7.837 1.00 91.75 307 VAL A O 1
ATOM 2400 N N . SER A 1 308 ? -1.405 -16.028 -7.778 1.00 87.25 308 SER A N 1
ATOM 2401 C CA . SER A 1 308 ? -1.286 -15.919 -9.244 1.00 87.25 308 SER A CA 1
ATOM 2402 C C . SER A 1 308 ? -0.890 -17.229 -9.938 1.00 87.25 308 SER A C 1
ATOM 2404 O O . SER A 1 308 ? -0.929 -17.305 -11.166 1.00 87.25 308 SER A O 1
ATOM 2406 N N . ARG A 1 309 ? -0.488 -18.246 -9.167 1.00 83.31 309 ARG A N 1
ATOM 2407 C CA . ARG A 1 309 ? -0.001 -19.547 -9.642 1.00 83.31 309 ARG A CA 1
ATOM 2408 C C . ARG A 1 309 ? -0.854 -20.729 -9.159 1.00 83.31 309 ARG A C 1
ATOM 2410 O O . ARG A 1 309 ? -0.510 -21.866 -9.478 1.00 83.31 309 ARG A O 1
ATOM 2417 N N . GLU A 1 310 ? -1.909 -20.462 -8.387 1.00 78.12 310 GLU A N 1
ATOM 2418 C CA . GLU A 1 310 ? -2.962 -21.419 -7.999 1.00 78.12 310 GLU A CA 1
ATOM 2419 C C . GLU A 1 310 ? -3.974 -21.593 -9.146 1.00 78.12 310 GLU A C 1
ATOM 2421 O O . GLU A 1 310 ? -4.345 -22.757 -9.417 1.00 78.12 310 GLU A O 1
#

pLDDT: mean 87.08, std 17.32, range [27.97, 98.75]

Foldseek 3Di:
DDDDDDDDDDDDDDPPDPPPPPQPQFALQLLLCFVNNAADPQADQDDADPPLLVVLLCCQQVAQQVVLCLLLVFNCSNPPLSVVCVPDSSLSRLSRVLVVLVVDPVCVDPSSVSNSLSSLLVSSLVSLCSLVVVVVVCVPPPPPPLRSLSSNLLNVLLRCLLSVAADQAQSLPPRDDDDAPDVVHDPVVVLVVLSSLLSSLSSVLRNADPVDPVRVVVNVVSLVSNVVSCPVSVSSLLSSLSSLLSNLVVVDPCPPPDQPDDPDCDPVDSSNSNVVSSVVLVVLLVPPPPGSSSNSSSSSSNSSRVSSVD

Sequence (310 aa):
MASVQHAANVTDGFYQAPINASVKQVQISDLLALRGIPPPPPHPVTALPPGRLEEIQAVFLATYAPAIDRFFETPWFQEKALPHVMANAQLMAEYSALIDAFNDRNLEDPNVVARLESFEASVIWSTITLCRHVMNMSNGNYGQDFDLLAASKRLDVMEALLTGDHVETNPLEQFPVRQPAADPPALTVQITQRSLDFWSCLGHFLTLHDNEASSAKEIDDTLARCRTLLDTTENRDVIYSIAIARHLGQRWADFPHSLPQPITTNEKDAGAKLFVAQKFLEQQANGSGTTQVSKRICGMAVRSWFVSRE

Secondary structure (DSSP, 8-state):
---------------------------HHHHSSGGG-PPPPPPP--PPPTTHHHHHHHHIIIIIHHHHHHHHT-SHHHHHSHHHHHH-HHHHHHHHHHHHHHT-TTTTSHHHHHHHHHHHHHHHHHHHTHHHHHHHTTTT--TT-HHHHHHHHHHHHHHHHHHT---SS-TTTTS-----SSSSPPHHHHHHHHHHHHHHHHHHHTT--TTSHHHHHHHHHHHHHHHHT-TT-HHHHHHHHHHHHHHHHTT-TTTTT--PPPSS--TT-HHHHHHHHHHHHHHIIIIISSSHHHHHHHHHHHHHHHHTT-

Organism: NCBI:txid1160497